Protein AF-0000000070241751 (afdb_homodimer)

Structure (mmCIF, N/CA/C/O backbone):
data_AF-0000000070241751-model_v1
#
loop_
_entity.id
_entity.type
_entity.pdbx_description
1 polymer 'GNAT family acetyltransferase'
#
loop_
_atom_site.group_PDB
_atom_site.id
_atom_site.type_symbol
_atom_site.label_atom_id
_atom_site.label_alt_id
_atom_site.label_comp_id
_atom_site.label_asym_id
_atom_site.label_entity_id
_atom_site.label_seq_id
_atom_site.pdbx_PDB_ins_code
_atom_site.Cartn_x
_atom_site.Cartn_y
_atom_site.Cartn_z
_atom_site.occupancy
_atom_site.B_iso_or_equiv
_atom_site.auth_seq_id
_atom_site.auth_comp_id
_atom_site.auth_asym_id
_atom_site.auth_atom_id
_atom_site.pdbx_PDB_model_num
ATOM 1 N N . MET A 1 1 ? -11.453 -12.516 -20.172 1 60.41 1 MET A N 1
ATOM 2 C CA . MET A 1 1 ? -10.531 -13.648 -20.234 1 60.41 1 MET A CA 1
ATOM 3 C C . MET A 1 1 ? -11.031 -14.797 -19.359 1 60.41 1 MET A C 1
ATOM 5 O O . MET A 1 1 ? -11.586 -14.57 -18.281 1 60.41 1 MET A O 1
ATOM 9 N N . SER A 1 2 ? -11.039 -15.992 -19.922 1 73.25 2 SER A N 1
ATOM 10 C CA . SER A 1 2 ? -11.719 -17.078 -19.234 1 73.25 2 SER A CA 1
ATOM 11 C C . SER A 1 2 ? -10.922 -17.547 -18.016 1 73.25 2 SER A C 1
ATOM 13 O O . SER A 1 2 ? -9.688 -17.484 -18.016 1 73.25 2 SER A O 1
ATOM 15 N N . GLY A 1 3 ? -11.367 -17.484 -16.766 1 85.19 3 GLY A N 1
ATOM 16 C CA . GLY A 1 3 ? -10.789 -18 -15.531 1 85.19 3 GLY A CA 1
ATOM 17 C C . GLY A 1 3 ? -10.531 -19.484 -15.57 1 85.19 3 GLY A C 1
ATOM 18 O O . GLY A 1 3 ? -10.023 -20.062 -14.602 1 85.19 3 GLY A O 1
ATOM 19 N N . GLU A 1 4 ? -10.719 -20.125 -16.766 1 88.75 4 GLU A N 1
ATOM 20 C CA . GLU A 1 4 ? -10.492 -21.562 -16.875 1 88.75 4 GLU A CA 1
ATOM 21 C C . GLU A 1 4 ? -9.039 -21.875 -17.234 1 88.75 4 GLU A C 1
ATOM 23 O O . GLU A 1 4 ? -8.484 -21.266 -18.156 1 88.75 4 GLU A O 1
ATOM 28 N N . PRO A 1 5 ? -8.477 -22.766 -16.578 1 90.81 5 PRO A N 1
ATOM 29 C CA . PRO A 1 5 ? -7.098 -23.125 -16.906 1 90.81 5 PRO A CA 1
ATOM 30 C C . PRO A 1 5 ? -6.996 -23.953 -18.188 1 90.81 5 PRO A C 1
ATOM 32 O O . PRO A 1 5 ? -7.984 -24.547 -18.609 1 90.81 5 PRO A O 1
ATOM 35 N N . PRO A 1 6 ? -5.758 -23.938 -18.812 1 91.94 6 PRO A N 1
ATOM 36 C CA . PRO A 1 6 ? -5.566 -24.891 -19.922 1 91.94 6 PRO A CA 1
ATOM 37 C C . PRO A 1 6 ? -5.828 -26.328 -19.5 1 91.94 6 PRO A C 1
ATOM 39 O O . PRO A 1 6 ? -5.754 -26.656 -18.312 1 91.94 6 PRO A O 1
ATOM 42 N N . VAL A 1 7 ? -6.082 -27.156 -20.469 1 88.62 7 VAL A N 1
ATOM 43 C CA . VAL A 1 7 ? -6.566 -28.5 -20.234 1 88.62 7 VAL A CA 1
ATOM 44 C C . VAL A 1 7 ? -5.512 -29.312 -19.484 1 88.62 7 VAL A C 1
ATOM 46 O O . VAL A 1 7 ? -5.844 -30.156 -18.641 1 88.62 7 VAL A O 1
ATOM 49 N N . ASP A 1 8 ? -4.309 -29.031 -19.609 1 96.38 8 ASP A N 1
ATOM 50 C CA . ASP A 1 8 ? -3.252 -29.859 -19.031 1 96.38 8 ASP A CA 1
ATOM 51 C C . ASP A 1 8 ? -2.686 -29.203 -17.766 1 96.38 8 ASP A C 1
ATOM 53 O O . ASP A 1 8 ? -1.599 -29.562 -17.312 1 96.38 8 ASP A O 1
ATOM 57 N N . VAL A 1 9 ? -3.406 -28.281 -17.172 1 97.75 9 VAL A N 1
ATOM 58 C CA . VAL A 1 9 ? -2.969 -27.578 -15.969 1 97.75 9 VAL A CA 1
ATOM 59 C C . VAL A 1 9 ? -4.047 -27.672 -14.898 1 97.75 9 VAL A C 1
ATOM 61 O O . VAL A 1 9 ? -5.223 -27.422 -15.164 1 97.75 9 VAL A O 1
ATOM 64 N N . ASP A 1 10 ? -3.643 -28.062 -13.672 1 97.81 10 ASP A N 1
ATOM 65 C CA . ASP A 1 10 ? -4.543 -28.141 -12.523 1 97.81 10 ASP A CA 1
ATOM 66 C C . ASP A 1 10 ? -4.258 -27 -11.539 1 97.81 10 ASP A C 1
ATOM 68 O O . ASP A 1 10 ? -3.105 -26.766 -11.172 1 97.81 10 ASP A O 1
ATOM 72 N N . ILE A 1 11 ? -5.309 -26.312 -11.125 1 98.56 11 ILE A N 1
ATOM 73 C CA . ILE A 1 11 ? -5.211 -25.359 -10.023 1 98.56 11 ILE A CA 1
ATOM 74 C C . ILE A 1 11 ? -5.633 -26.047 -8.719 1 98.56 11 ILE A C 1
ATOM 76 O O . ILE A 1 11 ? -6.762 -26.531 -8.602 1 98.56 11 ILE A O 1
ATOM 80 N N . GLU A 1 12 ? -4.793 -26.078 -7.785 1 98.31 12 GLU A N 1
ATOM 81 C CA . GLU A 1 12 ? -5.078 -26.797 -6.551 1 98.31 12 GLU A CA 1
ATOM 82 C C . GLU A 1 12 ? -4.402 -26.141 -5.352 1 98.31 12 GLU A C 1
ATOM 84 O O . GLU A 1 12 ? -3.484 -25.328 -5.52 1 98.31 12 GLU A O 1
ATOM 89 N N . PRO A 1 13 ? -4.832 -26.453 -4.113 1 98.62 13 PRO A N 1
ATOM 90 C CA . PRO A 1 13 ? -4.152 -25.922 -2.936 1 98.62 13 PRO A CA 1
ATOM 91 C C . PRO A 1 13 ? -2.688 -26.344 -2.854 1 98.62 13 PRO A C 1
ATOM 93 O O . PRO A 1 13 ? -2.35 -27.484 -3.186 1 98.62 13 PRO A O 1
ATOM 96 N N . ALA A 1 14 ? -1.865 -25.391 -2.516 1 98.5 14 ALA A N 1
ATOM 97 C CA . ALA A 1 14 ? -0.468 -25.734 -2.262 1 98.5 14 ALA A CA 1
ATOM 98 C C . ALA A 1 14 ? -0.332 -26.594 -1.01 1 98.5 14 ALA A C 1
ATOM 100 O O . ALA A 1 14 ? -1.119 -26.469 -0.069 1 98.5 14 ALA A O 1
ATOM 101 N N . ASP A 1 15 ? 0.601 -27.453 -0.963 1 96.69 15 ASP A N 1
ATOM 102 C CA . ASP A 1 15 ? 0.936 -28.188 0.261 1 96.69 15 ASP A CA 1
ATOM 103 C C . ASP A 1 15 ? 2.361 -27.859 0.712 1 96.69 15 ASP A C 1
ATOM 105 O O . ASP A 1 15 ? 3.072 -27.109 0.053 1 96.69 15 ASP A O 1
ATOM 109 N N . ALA A 1 16 ? 2.727 -28.391 1.892 1 96.56 16 ALA A N 1
ATOM 110 C CA . ALA A 1 16 ? 4.008 -28.062 2.51 1 96.56 16 ALA A CA 1
ATOM 111 C C . ALA A 1 16 ? 5.172 -28.438 1.595 1 96.56 16 ALA A C 1
ATOM 113 O O . ALA A 1 16 ? 6.203 -27.766 1.584 1 96.56 16 ALA A O 1
ATOM 114 N N . ASP A 1 17 ? 5 -29.438 0.828 1 97 17 ASP A N 1
ATOM 115 C CA . ASP A 1 17 ? 6.062 -29.922 -0.053 1 97 17 ASP A CA 1
ATOM 116 C C . ASP A 1 17 ? 6.305 -28.938 -1.2 1 97 17 ASP A C 1
ATOM 118 O O . ASP A 1 17 ? 7.344 -29 -1.859 1 97 17 ASP A O 1
ATOM 122 N N . ASP A 1 18 ? 5.395 -28.062 -1.469 1 98.06 18 ASP A N 1
ATOM 123 C CA . ASP A 1 18 ? 5.5 -27.109 -2.559 1 98.06 18 ASP A CA 1
ATOM 124 C C . ASP A 1 18 ? 6.285 -25.859 -2.125 1 98.06 18 ASP A C 1
ATOM 126 O O . ASP A 1 18 ? 6.699 -25.062 -2.961 1 98.06 18 ASP A O 1
ATOM 130 N N . ALA A 1 19 ? 6.508 -25.703 -0.812 1 98.19 19 ALA A N 1
ATOM 131 C CA . ALA A 1 19 ? 6.992 -24.453 -0.25 1 98.19 19 ALA A CA 1
ATOM 132 C C . ALA A 1 19 ? 8.352 -24.078 -0.83 1 98.19 19 ALA A C 1
ATOM 134 O O . ALA A 1 19 ? 8.617 -22.906 -1.12 1 98.19 19 ALA A O 1
ATOM 135 N N . ASP A 1 20 ? 9.164 -25.047 -1.005 1 98.12 20 ASP A N 1
ATOM 136 C CA . ASP A 1 20 ? 10.5 -24.781 -1.526 1 98.12 20 ASP A CA 1
ATOM 137 C C . ASP A 1 20 ? 10.43 -24.234 -2.953 1 98.12 20 ASP A C 1
ATOM 139 O O . ASP A 1 20 ? 11.039 -23.203 -3.264 1 98.12 20 ASP A O 1
ATOM 143 N N . ARG A 1 21 ? 9.719 -24.906 -3.771 1 98.31 21 ARG A N 1
ATOM 144 C CA . ARG A 1 21 ? 9.57 -24.484 -5.164 1 98.31 21 ARG A CA 1
ATOM 145 C C . ARG A 1 21 ? 8.891 -23.125 -5.262 1 98.31 21 ARG A C 1
ATOM 147 O O . ARG A 1 21 ? 9.289 -22.297 -6.074 1 98.31 21 ARG A O 1
ATOM 154 N N . ILE A 1 22 ? 7.93 -22.844 -4.465 1 98.62 22 ILE A N 1
ATOM 155 C CA . ILE A 1 22 ? 7.223 -21.562 -4.473 1 98.62 22 ILE A CA 1
ATOM 156 C C . ILE A 1 22 ? 8.164 -20.453 -4.012 1 98.62 22 ILE A C 1
ATOM 158 O O . ILE A 1 22 ? 8.148 -19.344 -4.562 1 98.62 22 ILE A O 1
ATOM 162 N N . ALA A 1 23 ? 8.984 -20.75 -2.998 1 98.69 23 ALA A N 1
ATOM 163 C CA . ALA A 1 23 ? 9.969 -19.766 -2.549 1 98.69 23 ALA A CA 1
ATOM 164 C C . ALA A 1 23 ? 10.914 -19.391 -3.68 1 98.69 23 ALA A C 1
ATOM 166 O O . ALA A 1 23 ? 11.242 -18.203 -3.852 1 98.69 23 ALA A O 1
ATOM 167 N N . ASP A 1 24 ? 11.305 -20.391 -4.477 1 98.69 24 ASP A N 1
ATOM 168 C CA . ASP A 1 24 ? 12.148 -20.109 -5.633 1 98.69 24 ASP A CA 1
ATOM 169 C C . ASP A 1 24 ? 11.422 -19.234 -6.648 1 98.69 24 ASP A C 1
ATOM 171 O O . ASP A 1 24 ? 12.008 -18.312 -7.207 1 98.69 24 ASP A O 1
ATOM 175 N N . MET A 1 25 ? 10.203 -19.516 -6.902 1 98.75 25 MET A N 1
ATOM 176 C CA . MET A 1 25 ? 9.406 -18.734 -7.836 1 98.75 25 MET A CA 1
ATOM 177 C C . MET A 1 25 ? 9.195 -17.312 -7.312 1 98.75 25 MET A C 1
ATOM 179 O O . MET A 1 25 ? 9.141 -16.359 -8.094 1 98.75 25 MET A O 1
ATOM 183 N N . TRP A 1 26 ? 9.047 -17.219 -5.988 1 98.69 26 TRP A N 1
ATOM 184 C CA . TRP A 1 26 ? 8.953 -15.891 -5.398 1 98.69 26 TRP A CA 1
ATOM 185 C C . TRP A 1 26 ? 10.227 -15.094 -5.637 1 98.69 26 TRP A C 1
ATOM 187 O O . TRP A 1 26 ? 10.18 -13.898 -5.938 1 98.69 26 TRP A O 1
ATOM 197 N N . VAL A 1 27 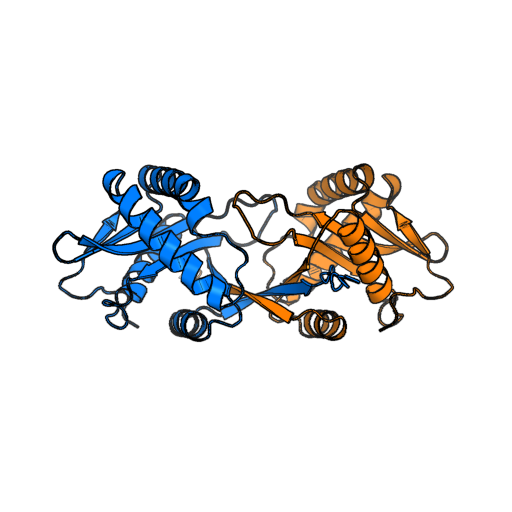? 11.359 -15.711 -5.473 1 98.69 27 VAL A N 1
ATOM 198 C CA . VAL A 1 27 ? 12.633 -15.047 -5.727 1 98.69 27 VAL A CA 1
ATOM 199 C C . VAL A 1 27 ? 12.664 -14.531 -7.164 1 98.69 27 VAL A C 1
ATOM 201 O O . VAL A 1 27 ? 13.078 -13.391 -7.414 1 98.69 27 VAL A O 1
ATOM 204 N N . ASP A 1 28 ? 12.211 -15.359 -8.117 1 98.56 28 ASP A N 1
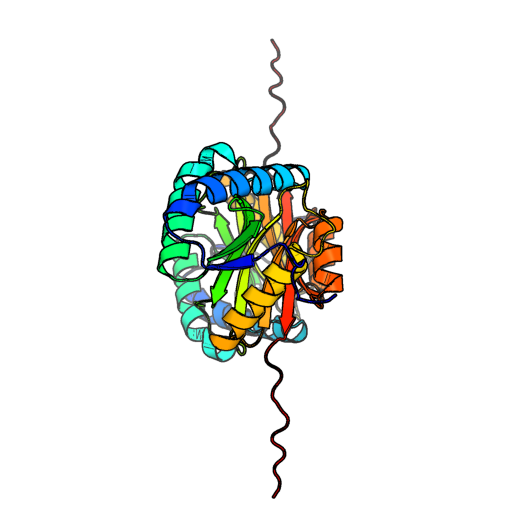ATOM 205 C CA . ASP A 1 28 ? 12.125 -14.938 -9.508 1 98.56 28 ASP A CA 1
ATOM 206 C C . ASP A 1 28 ? 11.18 -13.75 -9.672 1 98.56 28 ASP A C 1
ATOM 208 O O . ASP A 1 28 ? 11.492 -12.789 -10.375 1 98.56 28 ASP A O 1
ATOM 212 N N . LEU A 1 29 ? 10.055 -13.82 -9.031 1 98.38 29 LEU A N 1
ATOM 213 C CA . LEU A 1 29 ? 9.062 -12.742 -9.055 1 98.38 29 LEU A CA 1
ATOM 214 C C . LEU A 1 29 ? 9.664 -11.438 -8.539 1 98.38 29 LEU A C 1
ATOM 216 O O . LEU A 1 29 ? 9.555 -10.398 -9.188 1 98.38 29 LEU A O 1
ATOM 220 N N . ALA A 1 30 ? 10.281 -11.5 -7.363 1 98.31 30 ALA A N 1
ATOM 221 C CA . ALA A 1 30 ? 10.883 -10.336 -6.734 1 98.31 30 ALA A CA 1
ATOM 222 C C . ALA A 1 30 ? 12.023 -9.781 -7.586 1 98.31 30 ALA A C 1
ATOM 224 O O . ALA A 1 30 ? 12.227 -8.57 -7.66 1 98.31 30 ALA A O 1
ATOM 225 N N . THR A 1 31 ? 12.758 -10.672 -8.195 1 98.12 31 THR A N 1
ATOM 226 C CA . THR A 1 31 ? 13.836 -10.266 -9.086 1 98.12 31 THR A CA 1
ATOM 227 C C . THR A 1 31 ? 13.281 -9.477 -10.273 1 98.12 31 THR A C 1
ATOM 229 O O . THR A 1 31 ? 13.812 -8.422 -10.625 1 98.12 31 THR A O 1
ATOM 232 N N . ASP A 1 32 ? 12.242 -9.992 -10.852 1 96.94 32 ASP A N 1
ATOM 233 C CA . ASP A 1 32 ? 11.586 -9.281 -11.945 1 96.94 32 ASP A CA 1
ATOM 234 C C . ASP A 1 32 ? 11.117 -7.898 -11.492 1 96.94 32 ASP A C 1
ATOM 236 O O . ASP A 1 32 ? 11.234 -6.926 -12.234 1 96.94 32 ASP A O 1
ATOM 240 N N . GLN A 1 33 ? 10.602 -7.797 -10.297 1 97.75 33 GLN A N 1
ATOM 241 C CA . GLN A 1 33 ? 10.07 -6.543 -9.773 1 97.75 33 GLN A CA 1
ATOM 242 C C . GLN A 1 33 ? 11.18 -5.523 -9.547 1 97.75 33 GLN A C 1
ATOM 244 O O . GLN A 1 33 ? 10.945 -4.316 -9.617 1 97.75 33 GLN A O 1
ATOM 249 N N . ARG A 1 34 ? 12.391 -5.949 -9.258 1 97.5 34 ARG A N 1
ATOM 250 C CA . ARG A 1 34 ? 13.531 -5.043 -9.102 1 97.5 34 ARG A CA 1
ATOM 251 C C . ARG A 1 34 ? 13.789 -4.27 -10.391 1 97.5 34 ARG A C 1
ATOM 253 O O . ARG A 1 34 ? 14.219 -3.113 -10.352 1 97.5 34 ARG A O 1
ATOM 260 N N . ARG A 1 35 ? 13.5 -4.969 -11.484 1 96.19 35 ARG A N 1
ATOM 261 C CA . ARG A 1 35 ? 13.656 -4.301 -12.773 1 96.19 35 ARG A CA 1
ATOM 262 C C . ARG A 1 35 ? 12.68 -3.137 -12.906 1 96.19 35 ARG A C 1
ATOM 264 O O . ARG A 1 35 ? 12.875 -2.254 -13.742 1 96.19 35 ARG A O 1
ATOM 271 N N . HIS A 1 36 ? 11.719 -3.178 -12.109 1 97.19 36 HIS A N 1
ATOM 272 C CA . HIS A 1 36 ? 10.703 -2.137 -12.148 1 97.19 36 HIS A CA 1
ATOM 273 C C . HIS A 1 36 ? 10.781 -1.243 -10.914 1 97.19 36 HIS A C 1
ATOM 275 O O . HIS A 1 36 ? 9.836 -0.508 -10.609 1 97.19 36 HIS A O 1
ATOM 281 N N . GLY A 1 37 ? 11.859 -1.365 -10.094 1 96.56 37 GLY A N 1
ATOM 282 C CA . GLY A 1 37 ? 12.102 -0.376 -9.055 1 96.56 37 GLY A CA 1
ATOM 283 C C . GLY A 1 37 ? 11.875 -0.912 -7.652 1 96.56 37 GLY A C 1
ATOM 284 O O . GLY A 1 37 ? 11.961 -0.165 -6.676 1 96.56 37 GLY A O 1
ATOM 285 N N . SER A 1 38 ? 11.5 -2.201 -7.516 1 97.69 38 SER A N 1
ATOM 286 C CA . SER A 1 38 ? 11.359 -2.771 -6.18 1 97.69 38 SER A CA 1
ATOM 287 C C . SER A 1 38 ? 12.672 -2.707 -5.406 1 97.69 38 SER A C 1
ATOM 289 O O . SER A 1 38 ? 13.742 -2.91 -5.98 1 97.69 38 SER A O 1
ATOM 291 N N . HIS A 1 39 ? 12.516 -2.535 -4.062 1 97.25 39 HIS A N 1
ATOM 292 C CA . HIS A 1 39 ? 13.703 -2.445 -3.219 1 97.25 39 HIS A CA 1
ATOM 293 C C . HIS A 1 39 ? 13.992 -3.779 -2.539 1 97.25 39 HIS A C 1
ATOM 295 O O . HIS A 1 39 ? 14.992 -3.914 -1.833 1 97.25 39 HIS A O 1
ATOM 301 N N . LEU A 1 40 ? 13.148 -4.742 -2.721 1 97.31 40 LEU A N 1
ATOM 302 C CA . LEU A 1 40 ? 13.305 -6.031 -2.057 1 97.31 40 LEU A CA 1
ATOM 303 C C . LEU A 1 40 ? 14.578 -6.727 -2.521 1 97.31 40 LEU A C 1
ATOM 305 O O . LEU A 1 40 ? 14.906 -6.707 -3.711 1 97.31 40 LEU A O 1
ATOM 309 N N . ARG A 1 41 ? 15.258 -7.359 -1.562 1 97.88 41 ARG A N 1
ATOM 310 C CA . ARG A 1 41 ? 16.375 -8.242 -1.865 1 97.88 41 ARG A CA 1
ATOM 311 C C . ARG A 1 41 ? 15.922 -9.695 -1.97 1 97.88 41 ARG A C 1
ATOM 313 O O . ARG A 1 41 ? 15.812 -10.391 -0.957 1 97.88 41 ARG A O 1
ATOM 320 N N . PRO A 1 42 ? 15.773 -10.188 -3.207 1 98.31 42 PRO A N 1
ATOM 321 C CA . PRO A 1 42 ? 15.094 -11.469 -3.402 1 98.31 42 PRO A CA 1
ATOM 322 C C . PRO A 1 42 ? 15.797 -12.625 -2.695 1 98.31 42 PRO A C 1
ATOM 324 O O . PRO A 1 42 ? 15.188 -13.305 -1.867 1 98.31 42 PRO A O 1
ATOM 327 N N . GLU A 1 43 ? 17.094 -12.789 -2.924 1 98.38 43 GLU A N 1
ATOM 328 C CA . GLU A 1 43 ? 17.812 -13.945 -2.396 1 98.38 43 GLU A CA 1
ATOM 329 C C . GLU A 1 43 ? 17.906 -13.891 -0.875 1 98.38 43 GLU A C 1
ATOM 331 O O . GLU A 1 43 ? 17.766 -14.914 -0.204 1 98.38 43 GLU A O 1
ATOM 336 N N . GLU A 1 44 ? 18.078 -12.703 -0.338 1 98.44 44 GLU A N 1
ATOM 337 C CA . GLU A 1 44 ? 18.219 -12.539 1.105 1 98.44 44 GLU A CA 1
ATOM 338 C C . GLU A 1 44 ? 16.906 -12.844 1.829 1 98.44 44 GLU A C 1
ATOM 340 O O . GLU A 1 44 ? 16.906 -13.164 3.02 1 98.44 44 GLU A O 1
ATOM 345 N N . ASN A 1 45 ? 15.828 -12.789 1.064 1 98.56 45 ASN A N 1
ATOM 346 C CA . ASN A 1 45 ? 14.531 -12.984 1.7 1 98.56 45 ASN A CA 1
ATOM 347 C C . ASN A 1 45 ? 14 -14.398 1.478 1 98.56 45 ASN A C 1
ATOM 349 O O . ASN A 1 45 ? 12.914 -14.734 1.943 1 98.56 45 ASN A O 1
ATOM 353 N N . ARG A 1 46 ? 14.68 -15.25 0.853 1 98.44 46 ARG A N 1
ATOM 354 C CA . ARG A 1 46 ? 14.18 -16.547 0.428 1 98.44 46 ARG A CA 1
ATOM 355 C C . ARG A 1 46 ? 13.734 -17.391 1.626 1 98.44 46 ARG A C 1
ATOM 357 O O . ARG A 1 46 ? 12.688 -18.031 1.582 1 98.44 46 ARG A O 1
ATOM 364 N N . SER A 1 47 ? 14.562 -17.453 2.662 1 98.12 47 SER A N 1
ATOM 365 C CA . SER A 1 47 ? 14.234 -18.281 3.818 1 98.12 47 SER A CA 1
ATOM 366 C C . SER A 1 47 ? 12.953 -17.812 4.496 1 98.12 47 SER A C 1
ATOM 368 O O . SER A 1 47 ? 12.117 -18.625 4.898 1 98.12 47 SER A O 1
ATOM 370 N N . ARG A 1 48 ? 12.836 -16.531 4.648 1 97.69 48 ARG A N 1
ATOM 371 C CA . ARG A 1 48 ? 11.633 -15.969 5.242 1 97.69 48 ARG A CA 1
ATOM 372 C C . ARG A 1 48 ? 10.406 -16.266 4.391 1 97.69 48 ARG A C 1
ATOM 374 O O . ARG A 1 48 ? 9.328 -16.562 4.918 1 97.69 48 ARG A O 1
ATOM 381 N N . ILE A 1 49 ? 10.578 -16.188 3.143 1 98.06 49 ILE A N 1
ATOM 382 C CA . ILE A 1 49 ? 9.484 -16.453 2.223 1 98.06 49 ILE A CA 1
ATOM 383 C C . ILE A 1 49 ? 9.102 -17.922 2.299 1 98.06 49 ILE A C 1
ATOM 385 O O . ILE A 1 49 ? 7.914 -18.266 2.275 1 98.06 49 ILE A O 1
ATOM 389 N N . HIS A 1 50 ? 10.086 -18.781 2.359 1 98.56 50 HIS A N 1
ATOM 390 C CA . HIS A 1 50 ? 9.812 -20.203 2.527 1 98.56 50 HIS A CA 1
ATOM 391 C C . HIS A 1 50 ? 8.906 -20.438 3.73 1 98.56 50 HIS A C 1
ATOM 393 O O . HIS A 1 50 ? 7.922 -21.188 3.633 1 98.56 50 HIS A O 1
ATOM 399 N N . GLU A 1 51 ? 9.234 -19.828 4.809 1 98.19 51 GLU A N 1
ATOM 400 C CA . GLU A 1 51 ? 8.422 -19.953 6.012 1 98.19 51 GLU A CA 1
ATOM 401 C C . GLU A 1 51 ? 7.027 -19.375 5.801 1 98.19 51 GLU A C 1
ATOM 403 O O . GLU A 1 51 ? 6.035 -19.969 6.238 1 98.19 51 GLU A O 1
ATOM 408 N N . SER A 1 52 ? 6.961 -18.25 5.168 1 97.75 52 SER A N 1
ATOM 409 C CA . SER A 1 52 ? 5.672 -17.641 4.859 1 97.75 52 SER A CA 1
ATOM 410 C C . SER A 1 52 ? 4.816 -18.547 3.992 1 97.75 52 SER A C 1
ATOM 412 O O . SER A 1 52 ? 3.605 -18.656 4.195 1 97.75 52 SER A O 1
ATOM 414 N N . MET A 1 53 ? 5.469 -19.219 3.02 1 97.94 53 MET A N 1
ATOM 415 C CA . MET A 1 53 ? 4.734 -20.094 2.115 1 97.94 53 MET A CA 1
ATOM 416 C C . MET A 1 53 ? 4.211 -21.312 2.857 1 97.94 53 MET A C 1
ATOM 418 O O . MET A 1 53 ? 3.113 -21.797 2.576 1 97.94 53 MET A O 1
ATOM 422 N N . LEU A 1 54 ? 4.949 -21.828 3.812 1 98.25 54 LEU A N 1
ATOM 423 C CA . LEU A 1 54 ? 4.469 -22.906 4.672 1 98.25 54 LEU A CA 1
ATOM 424 C C . LEU A 1 54 ? 3.217 -22.484 5.43 1 98.25 54 LEU A C 1
ATOM 426 O O . LEU A 1 54 ? 2.248 -23.25 5.512 1 98.25 54 LEU A O 1
ATOM 430 N N . GLN A 1 55 ? 3.25 -21.312 5.91 1 97.88 55 GLN A N 1
ATOM 431 C CA . GLN A 1 55 ? 2.1 -20.781 6.641 1 97.88 55 GLN A CA 1
ATOM 432 C C . GLN A 1 55 ? 0.882 -20.656 5.727 1 97.88 55 GLN A C 1
ATOM 434 O O . GLN A 1 55 ? -0.233 -21.016 6.117 1 97.88 55 GLN A O 1
ATOM 439 N N . HIS A 1 56 ? 1.109 -20.172 4.547 1 97.94 56 HIS A N 1
ATOM 440 C CA . HIS A 1 56 ? 0.026 -20.047 3.578 1 97.94 56 HIS A CA 1
ATOM 441 C C . HIS A 1 56 ? -0.555 -21.422 3.236 1 97.94 56 HIS A C 1
ATOM 443 O O . HIS A 1 56 ? -1.769 -21.562 3.072 1 97.94 56 HIS A O 1
ATOM 449 N N . ALA A 1 57 ? 0.329 -22.375 3.01 1 97.31 57 ALA A N 1
ATOM 450 C CA . ALA A 1 57 ? -0.116 -23.734 2.688 1 97.31 57 ALA A CA 1
ATOM 451 C C . ALA A 1 57 ? -0.993 -24.297 3.799 1 97.31 57 ALA A C 1
ATOM 453 O O . ALA A 1 57 ? -2.059 -24.859 3.531 1 97.31 57 ALA A O 1
ATOM 454 N N . VAL A 1 58 ? -0.606 -24.094 5.02 1 96.25 58 VAL A N 1
ATOM 455 C CA . VAL A 1 58 ? -1.321 -24.609 6.184 1 96.25 58 VAL A CA 1
ATOM 456 C C . VAL A 1 58 ? -2.664 -23.891 6.32 1 96.25 58 VAL A C 1
ATOM 458 O O . VAL A 1 58 ? -3.668 -24.5 6.684 1 96.25 58 VAL A O 1
ATOM 461 N N . ALA A 1 59 ? -2.691 -22.656 5.992 1 97.06 59 ALA A N 1
ATOM 462 C CA . ALA A 1 59 ? -3.885 -21.844 6.16 1 97.06 59 ALA A CA 1
ATOM 463 C C . ALA A 1 59 ? -4.805 -21.953 4.949 1 97.06 59 ALA A C 1
ATOM 465 O O . ALA A 1 59 ? -5.863 -21.312 4.902 1 97.06 59 ALA A O 1
ATOM 466 N N . ASP A 1 60 ? -4.391 -22.672 3.904 1 97.44 60 ASP A N 1
ATOM 467 C CA . ASP A 1 60 ? -5.148 -22.844 2.67 1 97.44 60 ASP A CA 1
ATOM 468 C C . ASP A 1 60 ? -5.367 -21.5 1.968 1 97.44 60 ASP A C 1
ATOM 470 O O . ASP A 1 60 ? -6.477 -21.203 1.519 1 97.44 60 ASP A O 1
ATOM 474 N N . THR A 1 61 ? -4.32 -20.703 1.935 1 98.56 61 THR A N 1
ATOM 475 C CA . THR A 1 61 ? -4.383 -19.391 1.295 1 98.56 61 THR A CA 1
ATOM 476 C C . THR A 1 61 ? -3.367 -19.297 0.16 1 98.56 61 THR A C 1
ATOM 478 O O . THR A 1 61 ? -2.945 -18.203 -0.21 1 98.56 61 THR A O 1
ATOM 481 N N . ALA A 1 62 ? -2.898 -20.406 -0.297 1 98.88 62 ALA A N 1
ATOM 482 C CA . ALA A 1 62 ? -2.027 -20.516 -1.464 1 98.88 62 ALA A CA 1
ATOM 483 C C . ALA A 1 62 ? -2.537 -21.578 -2.436 1 98.88 62 ALA A C 1
ATOM 485 O O . ALA A 1 62 ? -2.891 -22.688 -2.023 1 98.88 62 ALA A O 1
ATOM 486 N N . LEU A 1 63 ? -2.578 -21.188 -3.691 1 98.81 63 LEU A N 1
ATOM 487 C CA . LEU A 1 63 ? -2.861 -22.125 -4.766 1 98.81 63 LEU A CA 1
ATOM 488 C C . LEU A 1 63 ? -1.666 -22.25 -5.707 1 98.81 63 LEU A C 1
ATOM 490 O O . LEU A 1 63 ? -0.89 -21.312 -5.859 1 98.81 63 LEU A O 1
ATOM 494 N N . VAL A 1 64 ? -1.587 -23.438 -6.32 1 98.81 64 VAL A N 1
ATOM 495 C CA . VAL A 1 64 ? -0.547 -23.656 -7.32 1 98.81 64 VAL A CA 1
ATOM 496 C C . VAL A 1 64 ? -1.176 -24.156 -8.625 1 98.81 64 VAL A C 1
ATOM 498 O O . VAL A 1 64 ? -2.256 -24.75 -8.609 1 98.81 64 VAL A O 1
ATOM 501 N N . ALA A 1 65 ? -0.573 -23.797 -9.711 1 98.81 65 ALA A N 1
ATOM 502 C CA . ALA A 1 65 ? -0.807 -24.406 -11.016 1 98.81 65 ALA A CA 1
ATOM 503 C C . ALA A 1 65 ? 0.194 -25.531 -11.281 1 98.81 65 ALA A C 1
ATOM 505 O O . ALA A 1 65 ? 1.407 -25.297 -11.258 1 98.81 65 ALA A O 1
ATOM 506 N N . ARG A 1 66 ? -0.327 -26.703 -11.508 1 98.5 66 ARG A N 1
ATOM 507 C CA . ARG A 1 66 ? 0.529 -27.859 -11.734 1 98.5 66 ARG A CA 1
ATOM 508 C C . ARG A 1 66 ? 0.349 -28.406 -13.148 1 98.5 66 ARG A C 1
ATOM 510 O O . ARG A 1 66 ? -0.779 -28.578 -13.617 1 98.5 66 ARG A O 1
ATOM 517 N N . ARG A 1 67 ? 1.404 -28.531 -13.859 1 97.69 67 ARG A N 1
ATOM 518 C CA . ARG A 1 67 ? 1.451 -29.188 -15.156 1 97.69 67 ARG A CA 1
ATOM 519 C C . ARG A 1 67 ? 2.406 -30.375 -15.141 1 97.69 67 ARG A C 1
ATOM 521 O O . ARG A 1 67 ? 3.59 -30.234 -14.836 1 97.69 67 ARG A O 1
ATOM 528 N N . ALA A 1 68 ? 1.876 -31.562 -15.516 1 95.75 68 ALA A N 1
ATOM 529 C CA . ALA A 1 68 ? 2.67 -32.781 -15.547 1 95.75 68 ALA A CA 1
ATOM 530 C C . ALA A 1 68 ? 3.43 -32.969 -14.234 1 95.75 68 ALA A C 1
ATOM 532 O O . ALA A 1 68 ? 4.633 -33.25 -14.242 1 95.75 68 ALA A O 1
ATOM 533 N N . GLY A 1 69 ? 2.795 -32.625 -13.086 1 94.5 69 GLY A N 1
ATOM 534 C CA . GLY A 1 69 ? 3.338 -32.875 -11.758 1 94.5 69 GLY A CA 1
ATOM 535 C C . GLY A 1 69 ? 4.215 -31.734 -11.25 1 94.5 69 GLY A C 1
ATOM 536 O O . GLY A 1 69 ? 4.559 -31.672 -10.07 1 94.5 69 GLY A O 1
ATOM 537 N N . ALA A 1 70 ? 4.516 -30.781 -12.133 1 96.94 70 ALA A N 1
ATOM 538 C CA . ALA A 1 70 ? 5.406 -29.688 -11.758 1 96.94 70 ALA A CA 1
ATOM 539 C C . ALA A 1 70 ? 4.621 -28.406 -11.492 1 96.94 70 ALA A C 1
ATOM 541 O O . ALA A 1 70 ? 3.672 -28.094 -12.211 1 96.94 70 ALA A O 1
ATOM 542 N N . VAL A 1 71 ? 5.055 -27.719 -10.406 1 98.56 71 VAL A N 1
ATOM 543 C CA . VAL A 1 71 ? 4.445 -26.422 -10.125 1 98.56 71 VAL A CA 1
ATOM 544 C C . VAL A 1 71 ? 4.98 -25.375 -11.102 1 98.56 71 VAL A C 1
ATOM 546 O O . VAL A 1 71 ? 6.188 -25.125 -11.148 1 98.56 71 VAL A O 1
ATOM 549 N N . VAL A 1 72 ? 4.082 -24.719 -11.891 1 98.62 72 VAL A N 1
ATOM 550 C CA . VAL A 1 72 ? 4.504 -23.766 -12.914 1 98.62 72 VAL A CA 1
ATOM 551 C C . VAL A 1 72 ? 3.979 -22.375 -12.586 1 98.62 72 VAL A C 1
ATOM 553 O O . VAL A 1 72 ? 4.234 -21.422 -13.32 1 98.62 72 VAL A O 1
ATOM 556 N N . GLY A 1 73 ? 3.256 -22.172 -11.516 1 98.81 73 GLY A N 1
ATOM 557 C CA . GLY A 1 73 ? 2.74 -20.906 -11.047 1 98.81 73 GLY A CA 1
ATOM 558 C C . GLY A 1 73 ? 2.104 -20.984 -9.672 1 98.81 73 GLY A C 1
ATOM 559 O O . GLY A 1 73 ? 1.848 -22.094 -9.164 1 98.81 73 GLY A O 1
ATOM 560 N N . PHE A 1 74 ? 1.934 -19.812 -9.055 1 98.94 74 PHE A N 1
ATOM 561 C CA . PHE A 1 74 ? 1.286 -19.797 -7.75 1 98.94 74 PHE A CA 1
ATOM 562 C C . PHE A 1 74 ? 0.599 -18.453 -7.496 1 98.94 74 PHE A C 1
ATOM 564 O O . PHE A 1 74 ? 0.849 -17.484 -8.203 1 98.94 74 PHE A O 1
ATOM 571 N N . VAL A 1 75 ? -0.284 -18.469 -6.547 1 98.94 75 VAL A N 1
ATOM 572 C CA . VAL A 1 75 ? -0.943 -17.266 -6.043 1 98.94 75 VAL A CA 1
ATOM 573 C C . VAL A 1 75 ? -1.143 -17.391 -4.531 1 98.94 75 VAL A C 1
ATOM 575 O O . VAL A 1 75 ? -1.461 -18.469 -4.023 1 98.94 75 VAL A O 1
ATOM 578 N N . THR A 1 76 ? -0.852 -16.391 -3.812 1 98.81 76 THR A N 1
ATOM 579 C CA . THR A 1 76 ? -1.181 -16.297 -2.393 1 98.81 76 THR A CA 1
ATOM 580 C C . THR A 1 76 ? -2.141 -15.141 -2.133 1 98.81 76 THR A C 1
ATOM 582 O O . THR A 1 76 ? -2.094 -14.117 -2.824 1 98.81 76 THR A O 1
ATOM 585 N N . TYR A 1 77 ? -2.961 -15.273 -1.201 1 98.75 77 TYR A N 1
ATOM 586 C CA . TYR A 1 77 ? -4.039 -14.328 -0.941 1 98.75 77 TYR A CA 1
ATOM 587 C C . TYR A 1 77 ? -4.539 -14.453 0.493 1 98.75 77 TYR A C 1
ATOM 589 O O . TYR A 1 77 ? -4.125 -15.359 1.226 1 98.75 77 TYR A O 1
ATOM 597 N N . GLY A 1 78 ? -5.34 -13.492 0.909 1 98.12 78 GLY A N 1
ATOM 598 C CA . GLY A 1 78 ? -5.992 -13.516 2.207 1 98.12 78 GLY A CA 1
ATOM 599 C C . GLY A 1 78 ? -6.957 -12.367 2.41 1 98.12 78 GLY A C 1
ATOM 600 O O . GLY A 1 78 ? -6.945 -11.398 1.646 1 98.12 78 GLY A O 1
ATOM 601 N N . VAL A 1 79 ? -7.801 -12.531 3.371 1 97.06 79 VAL A N 1
ATOM 602 C CA . VAL A 1 79 ? -8.703 -11.445 3.736 1 97.06 79 VAL A CA 1
ATOM 603 C C . VAL A 1 79 ? -7.98 -10.453 4.641 1 97.06 79 VAL A C 1
ATOM 605 O O . VAL A 1 79 ? -7.309 -10.852 5.594 1 97.06 79 VAL A O 1
ATOM 608 N N . GLU A 1 80 ? -8.109 -9.211 4.293 1 94.19 80 GLU A N 1
ATOM 609 C CA . GLU A 1 80 ? -7.438 -8.164 5.051 1 94.19 80 GLU A CA 1
ATOM 610 C C . GLU A 1 80 ? -8.008 -8.047 6.461 1 94.19 80 GLU A C 1
ATOM 612 O O . GLU A 1 80 ? -9.227 -8.031 6.645 1 94.19 80 GLU A O 1
ATOM 617 N N . THR A 1 81 ? -7.141 -8.133 7.418 1 86.94 81 THR A N 1
ATOM 618 C CA . THR A 1 81 ? -7.52 -7.848 8.797 1 86.94 81 THR A CA 1
ATOM 619 C C . THR A 1 81 ? -7.09 -6.438 9.195 1 86.94 81 THR A C 1
ATOM 621 O O . THR A 1 81 ? -5.895 -6.148 9.289 1 86.94 81 THR A O 1
ATOM 624 N N . ASP A 1 82 ? -8.031 -5.484 9.164 1 74.88 82 ASP A N 1
ATOM 625 C CA . ASP A 1 82 ? -7.66 -4.078 9.312 1 74.88 82 ASP A CA 1
ATOM 626 C C . ASP A 1 82 ? -7.754 -3.641 10.773 1 74.88 82 ASP A C 1
ATOM 628 O O . ASP A 1 82 ? -8.625 -4.102 11.508 1 74.88 82 ASP A O 1
ATOM 632 N N . ALA A 1 83 ? -6.77 -2.771 10.945 1 82.38 83 ALA A N 1
ATOM 633 C CA . ALA A 1 83 ? -6.77 -2.096 12.242 1 82.38 83 ALA A CA 1
ATOM 634 C C . ALA A 1 83 ? -7.863 -1.031 12.305 1 82.38 83 ALA A C 1
ATOM 636 O O . ALA A 1 83 ? -8.266 -0.607 13.391 1 82.38 83 ALA A O 1
ATOM 637 N N . TYR A 1 84 ? -8.336 -0.646 11.172 1 94.12 84 TYR A N 1
ATOM 638 C CA . TYR A 1 84 ? -9.312 0.437 11.109 1 94.12 84 TYR A CA 1
ATOM 639 C C . TYR A 1 84 ? -10.641 -0.06 10.555 1 94.12 84 TYR A C 1
ATOM 641 O O . TYR A 1 84 ? -10.688 -1.041 9.812 1 94.12 84 TYR A O 1
ATOM 649 N N . GLU A 1 85 ? -11.664 0.593 10.953 1 96 85 GLU A N 1
ATOM 650 C CA . GLU A 1 85 ? -13 0.287 10.445 1 96 85 GLU A CA 1
ATOM 651 C C . GLU A 1 85 ? -13.148 0.718 8.992 1 96 85 GLU A C 1
ATOM 653 O O . GLU A 1 85 ? -12.773 1.834 8.625 1 96 85 GLU A O 1
ATOM 658 N N . GLN A 1 86 ? -13.688 -0.211 8.156 1 96.38 86 GLN A N 1
ATOM 659 C CA . GLN A 1 86 ? -13.93 0.005 6.734 1 96.38 86 GLN A CA 1
ATOM 660 C C . GLN A 1 86 ? -15.359 -0.365 6.352 1 96.38 86 GLN A C 1
ATOM 662 O O . GLN A 1 86 ? -16.047 -1.06 7.102 1 96.38 86 GLN A O 1
ATOM 667 N N . ASP A 1 87 ? -15.758 0.09 5.172 1 95.94 87 ASP A N 1
ATOM 668 C CA . ASP A 1 87 ? -17.125 -0.195 4.75 1 95.94 87 ASP A CA 1
ATOM 669 C C . ASP A 1 87 ? -17.172 -1.402 3.814 1 95.94 87 ASP A C 1
ATOM 671 O O . ASP A 1 87 ? -18.25 -1.829 3.396 1 95.94 87 ASP A O 1
ATOM 675 N N . VAL A 1 88 ? -16.031 -1.969 3.516 1 95.5 88 VAL A N 1
ATOM 676 C CA . VAL A 1 88 ? -15.906 -3.156 2.674 1 95.5 88 VAL A CA 1
ATOM 677 C C . VAL A 1 88 ? -14.922 -4.137 3.299 1 95.5 88 VAL A C 1
ATOM 679 O O . VAL A 1 88 ? -13.945 -3.727 3.938 1 95.5 88 VAL A O 1
ATOM 682 N N . THR A 1 89 ? -15.203 -5.422 3.16 1 96.31 89 THR A N 1
ATOM 683 C CA . THR A 1 89 ? -14.203 -6.441 3.451 1 96.31 89 THR A CA 1
ATOM 684 C C . THR A 1 89 ? -13.32 -6.699 2.234 1 96.31 89 THR A C 1
ATOM 686 O O . THR A 1 89 ? -13.805 -7.156 1.196 1 96.31 89 THR A O 1
ATOM 689 N N . ARG A 1 90 ? -12.109 -6.457 2.41 1 96.62 90 ARG A N 1
ATOM 690 C CA . ARG A 1 90 ? -11.211 -6.598 1.267 1 96.62 90 ARG A CA 1
ATOM 691 C C . ARG A 1 90 ? -10.406 -7.891 1.36 1 96.62 90 ARG A C 1
ATOM 693 O O . ARG A 1 90 ? -9.906 -8.234 2.432 1 96.62 90 ARG A O 1
ATOM 700 N N . GLY A 1 91 ? -10.383 -8.617 0.271 1 98.06 91 GLY A N 1
ATOM 701 C CA . GLY A 1 91 ? -9.352 -9.609 0.04 1 98.06 91 GLY A CA 1
ATOM 702 C C . GLY A 1 91 ? -8.141 -9.055 -0.684 1 98.06 91 GLY A C 1
ATOM 703 O O . GLY A 1 91 ? -8.25 -8.094 -1.447 1 98.06 91 GLY A O 1
ATOM 704 N N . ILE A 1 92 ? -7.027 -9.68 -0.447 1 98.56 92 ILE A N 1
ATOM 705 C CA . ILE A 1 92 ? -5.797 -9.227 -1.085 1 98.56 92 ILE A CA 1
ATOM 706 C C . ILE A 1 92 ? -5.109 -10.406 -1.771 1 98.56 92 ILE A C 1
ATOM 708 O O . ILE A 1 92 ? -4.973 -11.477 -1.184 1 98.56 92 ILE A O 1
ATOM 712 N N . VAL A 1 93 ? -4.785 -10.203 -2.99 1 98.81 93 VAL A N 1
ATOM 713 C CA . VAL A 1 93 ? -3.816 -11.062 -3.66 1 98.81 93 VAL A CA 1
ATOM 714 C C . VAL A 1 93 ? -2.404 -10.539 -3.428 1 98.81 93 VAL A C 1
ATOM 716 O O . VAL A 1 93 ? -2.057 -9.453 -3.896 1 98.81 93 VAL A O 1
ATOM 719 N N . TYR A 1 94 ? -1.578 -11.312 -2.74 1 98.25 94 TYR A N 1
ATOM 720 C CA . TYR A 1 94 ? -0.244 -10.875 -2.344 1 98.25 94 TYR A CA 1
ATOM 721 C C . TYR A 1 94 ? 0.769 -11.148 -3.449 1 98.25 94 TYR A C 1
ATOM 723 O O . TYR A 1 94 ? 1.68 -10.344 -3.678 1 98.25 94 TYR A O 1
ATOM 731 N N . ASN A 1 95 ? 0.666 -12.227 -4.012 1 98.5 95 ASN A N 1
ATOM 732 C CA . ASN A 1 95 ? 1.57 -12.688 -5.059 1 98.5 95 ASN A CA 1
ATOM 733 C C . ASN A 1 95 ? 0.825 -13.461 -6.145 1 98.5 95 ASN A C 1
ATOM 735 O O . ASN A 1 95 ? -0.104 -14.219 -5.848 1 98.5 95 ASN A O 1
ATOM 739 N N . LEU A 1 96 ? 1.218 -13.281 -7.336 1 98.81 96 LEU A N 1
ATOM 740 C CA . LEU A 1 96 ? 0.821 -14.07 -8.5 1 98.81 96 LEU A CA 1
ATOM 741 C C . LEU A 1 96 ? 1.979 -14.211 -9.484 1 98.81 96 LEU A C 1
ATOM 743 O O . LEU A 1 96 ? 2.533 -13.203 -9.938 1 98.81 96 LEU A O 1
ATOM 747 N N . TYR A 1 97 ? 2.324 -15.43 -9.758 1 98.75 97 TYR A N 1
ATOM 748 C CA . TYR A 1 97 ? 3.484 -15.664 -10.609 1 98.75 97 TYR A CA 1
ATOM 749 C C . TYR A 1 97 ? 3.289 -16.906 -11.469 1 98.75 97 TYR A C 1
ATOM 751 O O . TYR A 1 97 ? 2.764 -17.922 -11 1 98.75 97 TYR A O 1
ATOM 759 N N . VAL A 1 98 ? 3.594 -16.812 -12.641 1 98.75 98 VAL A N 1
ATOM 760 C CA . VAL A 1 98 ? 3.688 -17.906 -13.594 1 98.75 98 VAL A CA 1
ATOM 761 C C . VAL A 1 98 ? 5.07 -17.922 -14.242 1 98.75 98 VAL A C 1
ATOM 763 O O . VAL A 1 98 ? 5.582 -16.859 -14.648 1 98.75 98 VAL A O 1
ATOM 766 N N . THR A 1 99 ? 5.703 -19.094 -14.32 1 98.5 99 THR A N 1
ATOM 767 C CA . THR A 1 99 ? 7.023 -19.172 -14.93 1 98.5 99 THR A CA 1
ATOM 768 C C . THR A 1 99 ? 6.988 -18.656 -16.359 1 98.5 99 THR A C 1
ATOM 770 O O . THR A 1 99 ? 6.004 -18.844 -17.078 1 98.5 99 THR A O 1
ATOM 773 N N . PRO A 1 100 ? 8.062 -18.031 -16.797 1 97.56 100 PRO A N 1
ATOM 774 C CA . PRO A 1 100 ? 8.078 -17.359 -18.094 1 97.56 100 PRO A CA 1
ATOM 775 C C . PRO A 1 100 ? 7.688 -18.281 -19.25 1 97.56 100 PRO A C 1
ATOM 777 O O . PRO A 1 100 ? 6.922 -17.891 -20.125 1 97.56 100 PRO A O 1
ATOM 780 N N . ASP A 1 101 ? 8.07 -19.484 -19.234 1 96.81 101 ASP A N 1
ATOM 781 C CA . ASP A 1 101 ? 7.852 -20.438 -20.312 1 96.81 101 ASP A CA 1
ATOM 782 C C . ASP A 1 101 ? 6.379 -20.828 -20.406 1 96.81 101 ASP A C 1
ATOM 784 O O . ASP A 1 101 ? 5.953 -21.422 -21.406 1 96.81 101 ASP A O 1
ATOM 788 N N . HIS A 1 102 ? 5.609 -20.484 -19.438 1 97.5 102 HIS A N 1
ATOM 789 C CA . HIS A 1 102 ? 4.219 -20.922 -19.406 1 97.5 102 HIS A CA 1
ATOM 790 C C . HIS A 1 102 ? 3.266 -19.734 -19.438 1 97.5 102 HIS A C 1
ATOM 792 O O . HIS A 1 102 ? 2.064 -19.891 -19.203 1 97.5 102 HIS A O 1
ATOM 798 N N . ARG A 1 103 ? 3.773 -18.562 -19.719 1 96.5 103 ARG A N 1
ATOM 799 C CA . ARG A 1 103 ? 2.947 -17.359 -19.781 1 96.5 103 ARG A CA 1
ATOM 800 C C . ARG A 1 103 ? 2.23 -17.266 -21.125 1 96.5 103 ARG A C 1
ATOM 802 O O . ARG A 1 103 ? 2.65 -17.875 -22.094 1 96.5 103 ARG A O 1
ATOM 809 N N . GLY A 1 104 ? 1.145 -16.531 -21.078 1 95.12 104 GLY A N 1
ATOM 810 C CA . GLY A 1 104 ? 0.37 -16.359 -22.297 1 95.12 104 GLY A CA 1
ATOM 811 C C . GLY A 1 104 ? -0.548 -17.531 -22.594 1 95.12 104 GLY A C 1
ATOM 812 O O . GLY A 1 104 ? -1.132 -17.609 -23.688 1 95.12 104 GLY A O 1
ATOM 813 N N . GLU A 1 105 ? -0.661 -18.422 -21.625 1 96.31 105 GLU A N 1
ATOM 814 C CA . GLU A 1 105 ? -1.453 -19.625 -21.828 1 96.31 105 GLU A CA 1
ATOM 815 C C . GLU A 1 105 ? -2.729 -19.594 -21 1 96.31 105 GLU A C 1
ATOM 817 O O . GLU A 1 105 ? -3.486 -20.578 -20.984 1 96.31 105 GLU A O 1
ATOM 822 N N . GLY A 1 106 ? -2.943 -18.578 -20.266 1 97.06 106 GLY A N 1
ATOM 823 C CA . GLY A 1 106 ? -4.152 -18.453 -19.469 1 97.06 106 GLY A CA 1
ATOM 824 C C . GLY A 1 106 ? -3.971 -18.922 -18.031 1 97.06 106 GLY A C 1
ATOM 825 O O . GLY A 1 106 ? -4.906 -18.859 -17.234 1 97.06 106 GLY A O 1
ATOM 826 N N . ILE A 1 107 ? -2.803 -19.344 -17.609 1 98.25 107 ILE A N 1
ATOM 827 C CA . ILE A 1 107 ? -2.549 -19.891 -16.281 1 98.25 107 ILE A CA 1
ATOM 828 C C . ILE A 1 107 ? -2.693 -18.797 -15.234 1 98.25 107 ILE A C 1
ATOM 830 O O . ILE A 1 107 ? -3.295 -19 -14.18 1 98.25 107 ILE A O 1
ATOM 834 N N . GLY A 1 108 ? -2.156 -17.625 -15.555 1 98.5 108 GLY A N 1
ATOM 835 C CA . GLY A 1 108 ? -2.309 -16.5 -14.641 1 98.5 108 GLY A CA 1
ATOM 836 C C . GLY A 1 108 ? -3.756 -16.125 -14.398 1 98.5 108 GLY A C 1
ATOM 837 O O . GLY A 1 108 ? -4.156 -15.875 -13.266 1 98.5 108 GLY A O 1
ATOM 838 N N . SER A 1 109 ? -4.512 -16.125 -15.469 1 98.44 109 SER A N 1
ATOM 839 C CA . SER A 1 109 ? -5.941 -15.828 -15.383 1 98.44 109 SER A CA 1
ATOM 840 C C . SER A 1 109 ? -6.664 -16.859 -14.516 1 98.44 109 SER A C 1
ATOM 842 O O . SER A 1 109 ? -7.523 -16.5 -13.703 1 98.44 109 SER A O 1
ATOM 844 N N . ALA A 1 110 ? -6.281 -18.078 -14.672 1 98.44 110 ALA A N 1
ATOM 845 C CA . ALA A 1 110 ? -6.914 -19.172 -13.922 1 98.44 110 ALA A CA 1
ATOM 846 C C . ALA A 1 110 ? -6.582 -19.062 -12.438 1 98.44 110 ALA A C 1
ATOM 848 O O . ALA A 1 110 ? -7.453 -19.25 -11.586 1 98.44 110 ALA A O 1
ATOM 849 N N . LEU A 1 111 ? -5.324 -18.797 -12.102 1 98.75 111 LEU A N 1
ATOM 850 C CA . LEU A 1 111 ? -4.898 -18.625 -10.711 1 98.75 111 LEU A CA 1
ATOM 851 C C . LEU A 1 111 ? -5.621 -17.453 -10.062 1 98.75 111 LEU A C 1
ATOM 853 O O . LEU A 1 111 ? -6.105 -17.562 -8.938 1 98.75 111 LEU A O 1
ATOM 857 N N . LEU A 1 112 ? -5.707 -16.344 -10.781 1 98.75 112 LEU A N 1
ATOM 858 C CA . LEU A 1 112 ? -6.379 -15.148 -10.281 1 98.75 112 LEU A CA 1
ATOM 859 C C . LEU A 1 112 ? -7.852 -15.422 -10.016 1 98.75 112 LEU A C 1
ATOM 861 O O . LEU A 1 112 ? -8.367 -15.086 -8.945 1 98.75 112 LEU A O 1
ATOM 865 N N . ALA A 1 113 ? -8.484 -16.047 -10.938 1 98.38 113 ALA A N 1
ATOM 866 C CA . ALA A 1 113 ? -9.898 -16.375 -10.797 1 98.38 113 ALA A CA 1
ATOM 867 C C . ALA A 1 113 ? -10.141 -17.281 -9.602 1 98.38 113 ALA A C 1
ATOM 869 O O . ALA A 1 113 ? -11.102 -17.109 -8.859 1 98.38 113 ALA A O 1
ATOM 870 N N . ALA A 1 114 ? -9.297 -18.234 -9.461 1 98.56 114 ALA A N 1
ATOM 871 C CA . ALA A 1 114 ? -9.43 -19.172 -8.336 1 98.56 114 ALA A CA 1
ATOM 872 C C . ALA A 1 114 ? -9.25 -18.438 -7.004 1 98.56 114 ALA A C 1
ATOM 874 O O . ALA A 1 114 ? -10 -18.688 -6.055 1 98.56 114 ALA A O 1
ATOM 875 N N . ALA A 1 115 ? -8.234 -17.578 -6.918 1 98.69 115 ALA A N 1
ATOM 876 C CA . ALA A 1 115 ? -8.023 -16.781 -5.711 1 98.69 115 ALA A CA 1
ATOM 877 C C . ALA A 1 115 ? -9.242 -15.914 -5.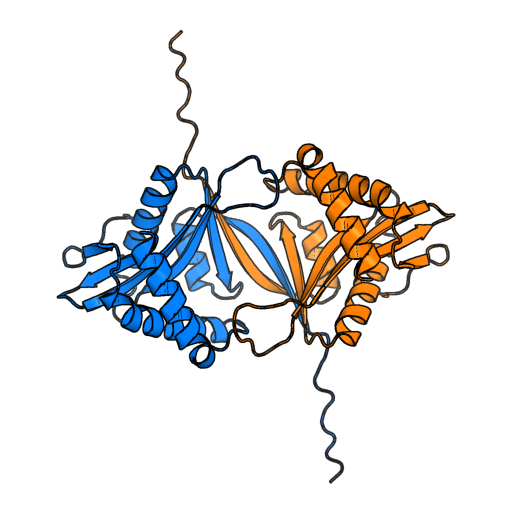41 1 98.69 115 ALA A C 1
ATOM 879 O O . ALA A 1 115 ? -9.672 -15.812 -4.258 1 98.69 115 ALA A O 1
ATOM 880 N N . GLU A 1 116 ? -9.797 -15.258 -6.441 1 98.38 116 GLU A N 1
ATOM 881 C CA . GLU A 1 116 ? -10.992 -14.438 -6.285 1 98.38 116 GLU A CA 1
ATOM 882 C C . GLU A 1 116 ? -12.164 -15.258 -5.742 1 98.38 116 GLU A C 1
ATOM 884 O O . GLU A 1 116 ? -12.906 -14.789 -4.879 1 98.38 116 GLU A O 1
ATOM 889 N N . ALA A 1 117 ? -12.312 -16.422 -6.273 1 97.75 117 ALA A N 1
ATOM 890 C CA . ALA A 1 117 ? -13.398 -17.297 -5.832 1 97.75 117 ALA A CA 1
ATOM 891 C C . ALA A 1 117 ? -13.25 -17.641 -4.352 1 97.75 117 ALA A C 1
ATOM 893 O O . ALA A 1 117 ? -14.227 -17.625 -3.604 1 97.75 117 ALA A O 1
ATOM 894 N N . GLU A 1 118 ? -12.047 -18 -3.973 1 98.12 118 GLU A N 1
ATOM 895 C CA . GLU A 1 118 ? -11.789 -18.312 -2.57 1 98.12 118 GLU A CA 1
ATOM 896 C C . GLU A 1 118 ? -12.062 -17.109 -1.678 1 98.12 118 GLU A C 1
ATOM 898 O O . GLU A 1 118 ? -12.664 -17.25 -0.609 1 98.12 118 GLU A O 1
ATOM 903 N N . LEU A 1 119 ? -11.602 -15.953 -2.078 1 98.25 119 LEU A N 1
ATOM 904 C CA . LEU A 1 119 ? -11.797 -14.727 -1.312 1 98.25 119 LEU A CA 1
ATOM 905 C C . LEU A 1 119 ? -13.281 -14.383 -1.206 1 98.25 119 LEU A C 1
ATOM 907 O O . LEU A 1 119 ? -13.742 -13.922 -0.158 1 98.25 119 LEU A O 1
ATOM 911 N N . ASP A 1 120 ? -14 -14.594 -2.287 1 97.56 120 ASP A N 1
ATOM 912 C CA . ASP A 1 120 ? -15.445 -14.406 -2.266 1 97.56 120 ASP A CA 1
ATOM 913 C C . ASP A 1 120 ? -16.109 -15.32 -1.232 1 97.56 120 ASP A C 1
ATOM 915 O O . ASP A 1 120 ? -16.922 -14.867 -0.424 1 97.56 120 ASP A O 1
ATOM 919 N N . ALA A 1 121 ? -15.688 -16.531 -1.287 1 97 121 ALA A N 1
ATOM 920 C CA . ALA A 1 121 ? -16.219 -17.516 -0.346 1 97 121 ALA A CA 1
ATOM 921 C C . ALA A 1 121 ? -15.898 -17.109 1.094 1 97 121 ALA A C 1
ATOM 923 O O . ALA A 1 121 ? -16.656 -17.422 2.01 1 97 121 ALA A O 1
ATOM 924 N N . ASP A 1 122 ? -14.82 -16.422 1.272 1 96.19 122 ASP A N 1
ATOM 925 C CA . ASP A 1 122 ? -14.391 -16 2.6 1 96.19 122 ASP A CA 1
ATOM 926 C C . ASP A 1 122 ? -15.031 -14.672 2.986 1 96.19 122 ASP A C 1
ATOM 928 O O . ASP A 1 122 ? -14.695 -14.086 4.02 1 96.19 122 ASP A O 1
ATOM 932 N N . GLY A 1 123 ? -15.844 -14.109 2.123 1 95.56 123 GLY A N 1
ATOM 933 C CA . GLY A 1 123 ? -16.672 -12.977 2.508 1 95.56 123 GLY A CA 1
ATOM 934 C C . GLY A 1 123 ? -16.125 -11.648 2.01 1 95.56 123 GLY A C 1
ATOM 935 O O . GLY A 1 123 ? -16.594 -10.586 2.422 1 95.56 123 GLY A O 1
ATOM 936 N N . ALA A 1 124 ? -15.148 -11.68 1.145 1 97.31 124 ALA A N 1
ATOM 937 C CA . ALA A 1 124 ? -14.617 -10.438 0.607 1 97.31 124 ALA A CA 1
ATOM 938 C C . ALA A 1 124 ? -15.625 -9.758 -0.321 1 97.31 124 ALA A C 1
ATOM 940 O O . ALA A 1 124 ? -16.297 -10.43 -1.104 1 97.31 124 ALA A O 1
ATOM 941 N N . ASP A 1 125 ? -15.672 -8.391 -0.205 1 97.25 125 ASP A N 1
ATOM 942 C CA . ASP A 1 125 ? -16.484 -7.582 -1.102 1 97.25 125 ASP A CA 1
ATOM 943 C C . ASP A 1 125 ? -15.695 -7.152 -2.334 1 97.25 125 ASP A C 1
ATOM 945 O O . ASP A 1 125 ? -16.281 -6.883 -3.389 1 97.25 125 ASP A O 1
ATOM 949 N N . ALA A 1 126 ? -14.469 -7.008 -2.145 1 98 126 ALA A N 1
ATOM 950 C CA . ALA A 1 126 ? -13.539 -6.57 -3.182 1 98 126 ALA A CA 1
ATOM 951 C C . ALA A 1 126 ? -12.18 -7.258 -3.029 1 98 126 ALA A C 1
ATOM 953 O O . ALA A 1 126 ? -11.859 -7.781 -1.96 1 98 126 ALA A O 1
ATOM 954 N N . VAL A 1 127 ? -11.477 -7.312 -4.113 1 98.69 127 VAL A N 1
ATOM 955 C CA . VAL A 1 127 ? -10.117 -7.852 -4.109 1 98.69 127 VAL A CA 1
ATOM 956 C C . VAL A 1 127 ? -9.133 -6.762 -4.531 1 98.69 127 VAL A C 1
ATOM 958 O O . VAL A 1 127 ? -9.352 -6.066 -5.523 1 98.69 127 VAL A O 1
ATOM 961 N N . GLY A 1 128 ? -8.141 -6.594 -3.701 1 98.44 128 GLY A N 1
ATOM 962 C CA . GLY A 1 128 ? -7.055 -5.68 -4.016 1 98.44 128 GLY A CA 1
ATOM 963 C C . GLY A 1 128 ? -5.738 -6.383 -4.277 1 98.44 128 GLY A C 1
ATOM 964 O O . GLY A 1 128 ? -5.566 -7.547 -3.902 1 98.44 128 GLY A O 1
ATOM 965 N N . LEU A 1 129 ? -4.867 -5.73 -4.871 1 98.69 129 LEU A N 1
ATOM 966 C CA . LEU A 1 129 ? -3.494 -6.164 -5.109 1 98.69 129 LEU A CA 1
ATOM 967 C C . LEU A 1 129 ? -2.6 -4.977 -5.457 1 98.69 129 LEU A C 1
ATOM 969 O O . LEU A 1 129 ? -3.086 -3.854 -5.609 1 98.69 129 LEU A O 1
ATOM 973 N N . GLN A 1 130 ? -1.312 -5.25 -5.527 1 98.44 130 GLN A N 1
ATOM 974 C CA . GLN A 1 130 ? -0.355 -4.199 -5.863 1 98.44 130 GLN A CA 1
ATOM 975 C C . GLN A 1 130 ? 0.538 -4.625 -7.027 1 98.44 130 GLN A C 1
ATOM 977 O O . GLN A 1 130 ? 0.93 -5.789 -7.121 1 98.44 130 GLN A O 1
ATOM 982 N N . ALA A 1 131 ? 0.895 -3.709 -7.852 1 98.56 131 ALA A N 1
ATOM 983 C CA . ALA A 1 131 ? 1.86 -3.867 -8.938 1 98.56 131 ALA A CA 1
ATOM 984 C C . ALA A 1 131 ? 2.85 -2.705 -8.969 1 98.56 131 ALA A C 1
ATOM 986 O O . ALA A 1 131 ? 2.521 -1.593 -8.547 1 98.56 131 ALA A O 1
ATOM 987 N N . MET A 1 132 ? 4.074 -3.014 -9.445 1 98.62 132 MET A N 1
ATOM 988 C CA . MET A 1 132 ? 4.996 -1.911 -9.703 1 98.62 132 MET A CA 1
ATOM 989 C C . MET A 1 132 ? 4.41 -0.941 -10.727 1 98.62 132 MET A C 1
ATOM 991 O O . MET A 1 132 ? 3.838 -1.364 -11.734 1 98.62 132 MET A O 1
ATOM 995 N N . ALA A 1 133 ? 4.559 0.325 -10.445 1 98.19 133 ALA A N 1
ATOM 996 C CA . ALA A 1 133 ? 3.926 1.346 -11.273 1 98.19 133 ALA A CA 1
ATOM 997 C C . ALA A 1 133 ? 4.43 1.276 -12.711 1 98.19 133 ALA A C 1
ATOM 999 O O . ALA A 1 133 ? 3.68 1.543 -13.656 1 98.19 133 ALA A O 1
ATOM 1000 N N . ASP A 1 134 ? 5.629 0.865 -12.922 1 97.5 134 ASP A N 1
ATOM 1001 C CA . ASP A 1 134 ? 6.238 0.879 -14.242 1 97.5 134 ASP A CA 1
ATOM 1002 C C . ASP A 1 134 ? 6.102 -0.48 -14.93 1 97.5 134 ASP A C 1
ATOM 1004 O O . ASP A 1 134 ? 6.617 -0.682 -16.031 1 97.5 134 ASP A O 1
ATOM 1008 N N . ASN A 1 135 ? 5.465 -1.377 -14.297 1 98 135 ASN A N 1
ATOM 1009 C CA . ASN A 1 135 ? 5.234 -2.691 -14.891 1 98 135 ASN A CA 1
ATOM 1010 C C . ASN A 1 135 ? 3.959 -2.717 -15.719 1 98 135 ASN A C 1
ATOM 1012 O O . ASN A 1 135 ? 2.936 -3.244 -15.281 1 98 135 ASN A O 1
ATOM 1016 N N . GLU A 1 136 ? 4.09 -2.275 -16.906 1 97.31 136 GLU A N 1
ATOM 1017 C CA . GLU A 1 136 ? 2.926 -2.123 -17.766 1 97.31 136 GLU A CA 1
ATOM 1018 C C . GLU A 1 136 ? 2.279 -3.473 -18.078 1 97.31 136 GLU A C 1
ATOM 1020 O O . GLU A 1 136 ? 1.057 -3.568 -18.188 1 97.31 136 GLU A O 1
ATOM 1025 N N . ALA A 1 137 ? 3.064 -4.465 -18.266 1 96.38 137 ALA A N 1
ATOM 1026 C CA . ALA A 1 137 ? 2.529 -5.789 -18.562 1 96.38 137 ALA A CA 1
ATOM 1027 C C . ALA A 1 137 ? 1.611 -6.281 -17.453 1 96.38 137 ALA A C 1
ATOM 1029 O O . ALA A 1 137 ? 0.5 -6.746 -17.703 1 96.38 137 ALA A O 1
ATOM 1030 N N . ALA A 1 138 ? 2.078 -6.188 -16.188 1 97.5 138 ALA A N 1
ATOM 1031 C CA . ALA A 1 138 ? 1.261 -6.594 -15.055 1 97.5 138 ALA A CA 1
ATOM 1032 C C . ALA A 1 138 ? 0.008 -5.73 -14.945 1 97.5 138 ALA A C 1
ATOM 1034 O O . ALA A 1 138 ? -1.097 -6.246 -14.758 1 97.5 138 ALA A O 1
ATOM 1035 N N . ARG A 1 139 ? 0.158 -4.422 -15.062 1 98.31 139 ARG A N 1
ATOM 1036 C CA . ARG A 1 139 ? -0.968 -3.502 -14.945 1 98.31 139 ARG A CA 1
ATOM 1037 C C . ARG A 1 139 ? -2.012 -3.773 -16.031 1 98.31 139 ARG A C 1
ATOM 1039 O O . ARG A 1 139 ? -3.213 -3.74 -15.758 1 98.31 139 ARG A O 1
ATOM 1046 N N . SER A 1 140 ? -1.58 -4.027 -17.25 1 97.88 140 SER A N 1
ATOM 1047 C CA . SER A 1 140 ? -2.49 -4.363 -18.328 1 97.88 140 SER A CA 1
ATOM 1048 C C . SER A 1 140 ? -3.223 -5.672 -18.062 1 97.88 140 SER A C 1
ATOM 1050 O O . SER A 1 140 ? -4.426 -5.777 -18.312 1 97.88 140 SER A O 1
ATOM 1052 N N . PHE A 1 141 ? -2.461 -6.637 -17.562 1 97.88 141 PHE A N 1
ATOM 1053 C CA . PHE A 1 141 ? -3.059 -7.914 -17.203 1 97.88 141 PHE A CA 1
ATOM 1054 C C . PHE A 1 141 ? -4.219 -7.711 -16.234 1 97.88 141 PHE A C 1
ATOM 1056 O O . PHE A 1 141 ? -5.316 -8.219 -16.453 1 97.88 141 PHE A O 1
ATOM 1063 N N . TYR A 1 142 ? -3.992 -6.969 -15.164 1 98.5 142 TYR A N 1
ATOM 1064 C CA . TYR A 1 142 ? -5.012 -6.797 -14.133 1 98.5 142 TYR A CA 1
ATOM 1065 C C . TYR A 1 142 ? -6.152 -5.922 -14.641 1 98.5 142 TYR A C 1
ATOM 1067 O O . TYR A 1 142 ? -7.316 -6.148 -14.297 1 98.5 142 TYR A O 1
ATOM 1075 N N . ARG A 1 143 ? -5.789 -4.902 -15.43 1 98.06 143 ARG A N 1
ATOM 1076 C CA . ARG A 1 143 ? -6.82 -4.082 -16.047 1 98.06 143 ARG A CA 1
ATOM 1077 C C . ARG A 1 143 ? -7.77 -4.938 -16.891 1 98.06 143 ARG A C 1
ATOM 1079 O O . ARG A 1 143 ? -8.984 -4.777 -16.812 1 98.06 143 ARG A O 1
ATOM 1086 N N . ASP A 1 144 ? -7.219 -5.832 -17.656 1 97.62 144 ASP A N 1
ATOM 1087 C CA . ASP A 1 144 ? -8 -6.723 -18.5 1 97.62 144 ASP A CA 1
ATOM 1088 C C . ASP A 1 144 ? -8.867 -7.66 -17.672 1 97.62 144 ASP A C 1
ATOM 1090 O O . ASP A 1 144 ? -9.789 -8.289 -18.203 1 97.62 144 ASP A O 1
ATOM 1094 N N . HIS A 1 145 ? -8.602 -7.793 -16.406 1 97.81 145 HIS A N 1
ATOM 1095 C CA . HIS A 1 1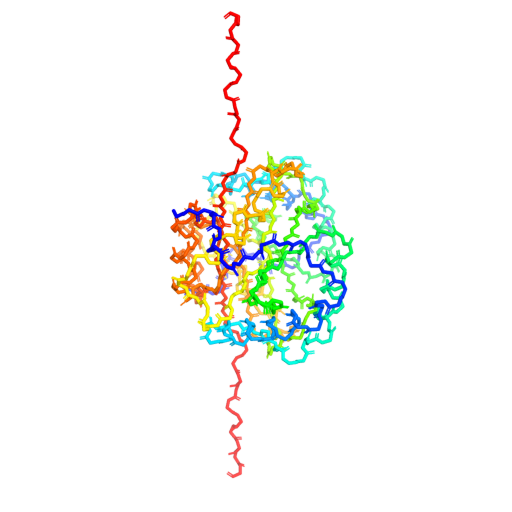45 ? -9.375 -8.664 -15.531 1 97.81 145 HIS A CA 1
ATOM 1096 C C . HIS A 1 145 ? -10.289 -7.844 -14.617 1 97.81 145 HIS A C 1
ATOM 1098 O O . HIS A 1 145 ? -10.773 -8.352 -13.609 1 97.81 145 HIS A O 1
ATOM 1104 N N . GLY A 1 146 ? -10.406 -6.574 -14.891 1 97.88 146 GLY A N 1
ATOM 1105 C CA . GLY A 1 146 ? -11.445 -5.77 -14.258 1 97.88 146 GLY A CA 1
ATOM 1106 C C . GLY A 1 146 ? -10.93 -4.961 -13.078 1 97.88 146 GLY A C 1
ATOM 1107 O O . GLY A 1 146 ? -11.711 -4.328 -12.367 1 97.88 146 GLY A O 1
ATOM 1108 N N . TYR A 1 147 ? -9.625 -4.926 -12.891 1 98.62 147 TYR A N 1
ATOM 1109 C CA . TYR A 1 147 ? -9.055 -4.133 -11.805 1 98.62 147 TYR A CA 1
ATOM 1110 C C . TYR A 1 147 ? -8.82 -2.693 -12.242 1 98.62 147 TYR A C 1
ATOM 1112 O O . TYR A 1 147 ? -8.414 -2.443 -13.383 1 98.62 147 TYR A O 1
ATOM 1120 N N . THR A 1 148 ? -9.039 -1.769 -11.305 1 98.31 148 THR A N 1
ATOM 1121 C CA . THR A 1 148 ? -8.812 -0.349 -11.555 1 98.31 148 THR A CA 1
ATOM 1122 C C . THR A 1 148 ? -7.938 0.255 -10.453 1 98.31 148 THR A C 1
ATOM 1124 O O . THR A 1 148 ? -7.918 -0.239 -9.328 1 98.31 148 THR A O 1
ATOM 1127 N N . PRO A 1 149 ? -7.195 1.277 -10.773 1 98.56 149 PRO A N 1
ATOM 1128 C CA . PRO A 1 149 ? -6.375 1.916 -9.742 1 98.56 149 PRO A CA 1
ATOM 1129 C C . PRO A 1 149 ? -7.207 2.438 -8.57 1 98.56 149 PRO A C 1
ATOM 1131 O O . PRO A 1 149 ? -8.25 3.055 -8.781 1 98.56 149 PRO A O 1
ATOM 1134 N N . HIS A 1 150 ? -6.773 2.111 -7.398 1 98.56 150 HIS A N 1
ATOM 1135 C CA . HIS A 1 150 ? -7.434 2.539 -6.168 1 98.56 150 HIS A CA 1
ATOM 1136 C C . HIS A 1 150 ? -6.562 3.521 -5.391 1 98.56 150 HIS A C 1
ATOM 1138 O O . HIS A 1 150 ? -7.043 4.57 -4.953 1 98.56 150 HIS A O 1
ATOM 1144 N N . ARG A 1 151 ? -5.324 3.209 -5.203 1 98.56 151 ARG A N 1
ATOM 1145 C CA . ARG A 1 151 ? -4.309 4.047 -4.574 1 98.56 151 ARG A CA 1
ATOM 1146 C C . ARG A 1 151 ? -2.998 3.994 -5.348 1 98.56 151 ARG A C 1
ATOM 1148 O O . ARG A 1 151 ? -2.74 3.037 -6.078 1 98.56 151 ARG A O 1
ATOM 1155 N N . VAL A 1 152 ? -2.221 4.996 -5.215 1 98.62 152 VAL A N 1
ATOM 1156 C CA . VAL A 1 152 ? -0.869 5.02 -5.766 1 98.62 152 VAL A CA 1
ATOM 1157 C C . VAL A 1 152 ? 0.138 5.309 -4.652 1 98.62 152 VAL A C 1
ATOM 1159 O O . VAL A 1 152 ? -0.094 6.172 -3.807 1 98.62 152 VAL A O 1
ATOM 1162 N N . GLU A 1 153 ? 1.137 4.445 -4.574 1 98.69 153 GLU A N 1
ATOM 1163 C CA . GLU A 1 153 ? 2.287 4.719 -3.719 1 98.69 153 GLU A CA 1
ATOM 1164 C C . GLU A 1 153 ? 3.338 5.547 -4.453 1 98.69 153 GLU A C 1
ATOM 1166 O O . GLU A 1 153 ? 3.797 5.164 -5.531 1 98.69 153 GLU A O 1
ATOM 1171 N N . LEU A 1 154 ? 3.691 6.699 -3.924 1 98.81 154 LEU A N 1
ATOM 1172 C CA . LEU A 1 154 ? 4.695 7.598 -4.484 1 98.81 154 LEU A CA 1
ATOM 1173 C C . LEU A 1 154 ? 5.98 7.559 -3.658 1 98.81 154 LEU A C 1
ATOM 1175 O O . LEU A 1 154 ? 5.945 7.258 -2.463 1 98.81 154 LEU A O 1
ATOM 1179 N N . GLU A 1 155 ? 7.078 7.852 -4.277 1 98.56 155 GLU A N 1
ATOM 1180 C CA . GLU A 1 155 ? 8.359 7.809 -3.582 1 98.56 155 GLU A CA 1
ATOM 1181 C C . GLU A 1 155 ? 9.305 8.891 -4.105 1 98.56 155 GLU A C 1
ATOM 1183 O O . GLU A 1 155 ? 9.25 9.25 -5.281 1 98.56 155 GLU A O 1
ATOM 118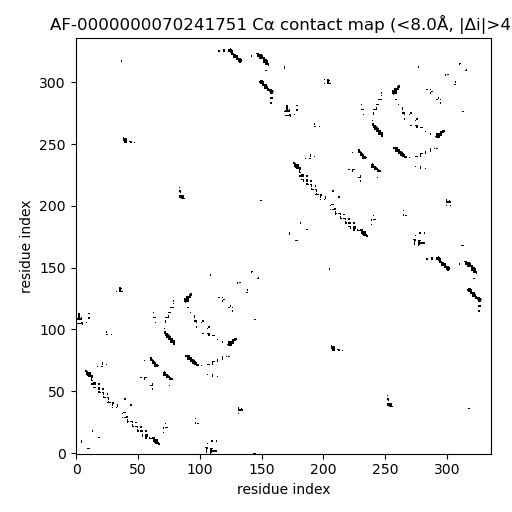8 N N . LYS A 1 156 ? 10.094 9.406 -3.258 1 98.38 156 LYS A N 1
ATOM 1189 C CA . LYS A 1 156 ? 11.141 10.383 -3.545 1 98.38 156 LYS A CA 1
ATOM 1190 C C . LYS A 1 156 ? 12.445 10.016 -2.838 1 98.38 156 LYS A C 1
ATOM 1192 O O . LYS A 1 156 ? 12.445 9.742 -1.636 1 98.38 156 LYS A O 1
ATOM 1197 N N . ALA A 1 157 ? 13.531 9.953 -3.527 1 97.19 157 ALA A N 1
ATOM 1198 C CA . ALA A 1 157 ? 14.844 9.789 -2.895 1 97.19 157 ALA A CA 1
ATOM 1199 C C . ALA A 1 157 ? 15.234 11.047 -2.127 1 97.19 157 ALA A C 1
ATOM 1201 O O . ALA A 1 157 ? 15.031 12.164 -2.604 1 97.19 157 ALA A O 1
ATOM 1202 N N . ILE A 1 158 ? 15.734 10.914 -0.93 1 93.44 158 ILE A N 1
ATOM 1203 C CA . ILE A 1 158 ? 16.109 12.117 -0.187 1 93.44 158 ILE A CA 1
ATOM 1204 C C . ILE A 1 158 ? 17.578 12.062 0.169 1 93.44 158 ILE A C 1
ATOM 1206 O O . ILE A 1 158 ? 18.188 13.094 0.488 1 93.44 158 ILE A O 1
ATOM 1210 N N . ARG A 1 159 ? 18.062 10.922 0.553 1 81.19 159 ARG A N 1
ATOM 1211 C CA . ARG A 1 159 ? 19.5 10.82 0.811 1 81.19 159 ARG A CA 1
ATOM 1212 C C . ARG A 1 159 ? 20.25 10.32 -0.422 1 81.19 159 ARG A C 1
ATOM 1214 O O . ARG A 1 159 ? 19.875 9.289 -0.996 1 81.19 159 ARG A O 1
ATOM 1221 N N . THR A 1 160 ? 20.734 11.336 -1.24 1 61.12 160 THR A N 1
ATOM 1222 C CA . THR A 1 160 ? 21.578 10.883 -2.344 1 61.12 160 THR A CA 1
ATOM 1223 C C . THR A 1 160 ? 23.016 10.68 -1.879 1 61.12 160 THR A C 1
ATOM 1225 O O . THR A 1 160 ? 23.469 11.344 -0.951 1 61.12 160 THR A O 1
ATOM 1228 N N . ASP A 1 161 ? 23.516 9.492 -2.109 1 52.28 161 ASP A N 1
ATOM 1229 C CA . ASP A 1 161 ? 24.922 9.219 -1.877 1 52.28 161 ASP A CA 1
ATOM 1230 C C . ASP A 1 161 ? 25.781 10.414 -2.248 1 52.28 161 ASP A C 1
ATOM 1232 O O . ASP A 1 161 ? 25.797 10.852 -3.4 1 52.28 161 ASP A O 1
ATOM 1236 N N . THR A 1 162 ? 25.953 11.453 -1.466 1 45.97 162 THR A N 1
ATOM 1237 C CA . THR A 1 162 ? 27.109 12.305 -1.653 1 45.97 162 THR A CA 1
ATOM 1238 C C . THR A 1 162 ? 28.25 11.539 -2.338 1 45.97 162 THR A C 1
ATOM 1240 O O . THR A 1 162 ? 28.578 10.422 -1.933 1 45.97 162 THR A O 1
ATOM 1243 N N . LEU A 1 163 ? 28.688 11.828 -3.623 1 41.16 163 LEU A N 1
ATOM 1244 C CA . LEU A 1 163 ? 29.938 11.445 -4.273 1 41.16 163 LEU A CA 1
ATOM 1245 C C . LEU A 1 163 ? 31.062 11.289 -3.248 1 41.16 163 LEU A C 1
ATOM 1247 O O . LEU A 1 163 ? 31.328 12.211 -2.477 1 41.16 163 LEU A O 1
ATOM 1251 N N . LYS A 1 164 ? 31.422 10.086 -2.854 1 39.56 164 LYS A N 1
ATOM 1252 C CA . LYS A 1 164 ? 32.781 9.805 -2.363 1 39.56 164 LYS A CA 1
ATOM 1253 C C . LYS A 1 164 ? 33.812 10.602 -3.137 1 39.56 164 LYS A C 1
ATOM 1255 O O . LYS A 1 164 ? 34.156 10.258 -4.273 1 39.56 164 LYS A O 1
ATOM 1260 N N . THR A 1 165 ? 33.844 11.875 -3.213 1 37.69 165 THR A N 1
ATOM 1261 C CA . THR A 1 165 ? 35.094 12.508 -3.674 1 37.69 165 THR A CA 1
ATOM 1262 C C . THR A 1 165 ? 36.312 11.82 -3.064 1 37.69 165 THR A C 1
ATOM 1264 O O . THR A 1 165 ? 36.531 11.891 -1.852 1 37.69 165 THR A O 1
ATOM 1267 N N . ASP A 1 166 ? 36.5 10.547 -3.348 1 35.94 166 ASP A N 1
ATOM 1268 C CA . ASP A 1 166 ? 37.906 10.109 -3.215 1 35.94 166 ASP A CA 1
ATOM 1269 C C . ASP A 1 166 ? 38.844 11.172 -3.738 1 35.94 166 ASP A C 1
ATOM 1271 O O . ASP A 1 166 ? 38.938 11.406 -4.945 1 35.94 166 ASP A O 1
ATOM 1275 N N . ASP A 1 167 ? 39 12.242 -3.076 1 34.44 167 ASP A N 1
ATOM 1276 C CA . ASP A 1 167 ? 40.25 12.938 -3.154 1 34.44 167 ASP A CA 1
ATOM 1277 C C . ASP A 1 167 ? 41.438 12 -2.838 1 34.44 167 ASP A C 1
ATOM 1279 O O . ASP A 1 167 ? 42.062 12.133 -1.796 1 34.44 167 ASP A O 1
ATOM 1283 N N . GLY A 1 168 ? 41.438 10.602 -3.215 1 25.98 168 GLY A N 1
ATOM 1284 C CA . GLY A 1 168 ? 42.812 10.258 -3.529 1 25.98 168 GLY A CA 1
ATOM 1285 C C . GLY A 1 168 ? 43.281 10.812 -4.863 1 25.98 168 GLY A C 1
ATOM 1286 O O . GLY A 1 168 ? 42.469 11.148 -5.719 1 25.98 168 GLY A O 1
ATOM 1287 N N . MET B 1 1 ? 9.148 24.219 -5.039 1 60.47 1 MET B N 1
ATOM 1288 C CA . MET B 1 1 ? 8.328 24.891 -4.035 1 60.47 1 MET B CA 1
ATOM 1289 C C . MET B 1 1 ? 9.078 25.016 -2.713 1 60.47 1 MET B C 1
ATOM 1291 O O . MET B 1 1 ? 9.797 24.094 -2.316 1 60.47 1 MET B O 1
ATOM 1295 N N . SER B 1 2 ? 9.062 26.203 -2.145 1 73.25 2 SER B N 1
ATOM 1296 C CA . SER B 1 2 ? 9.945 26.422 -1.006 1 73.25 2 SER B CA 1
ATOM 1297 C C . SER B 1 2 ? 9.438 25.719 0.244 1 73.25 2 SER B C 1
ATOM 1299 O O . SER B 1 2 ? 8.227 25.562 0.423 1 73.25 2 SER B O 1
ATOM 1301 N N . GLY B 1 3 ? 10.102 24.766 0.869 1 85.44 3 GLY B N 1
ATOM 1302 C CA . GLY B 1 3 ? 9.812 24.094 2.127 1 85.44 3 GLY B CA 1
ATOM 1303 C C . GLY B 1 3 ? 9.68 25.047 3.297 1 85.44 3 GLY B C 1
ATOM 1304 O O . GLY B 1 3 ? 9.43 24.625 4.426 1 85.44 3 GLY B O 1
ATOM 1305 N N . GLU B 1 4 ? 9.695 26.391 3.023 1 88.81 4 GLU B N 1
ATOM 1306 C CA . GLU B 1 4 ? 9.586 27.375 4.094 1 88.81 4 GLU B CA 1
ATOM 1307 C C . GLU B 1 4 ? 8.125 27.719 4.379 1 88.81 4 GLU B C 1
ATOM 1309 O O . GLU B 1 4 ? 7.352 28 3.457 1 88.81 4 GLU B O 1
ATOM 1314 N N . PRO B 1 5 ? 7.766 27.719 5.574 1 90.88 5 PRO B N 1
ATOM 1315 C CA . PRO B 1 5 ? 6.387 28.094 5.902 1 90.88 5 PRO B CA 1
ATOM 1316 C C . PRO B 1 5 ? 6.125 29.594 5.789 1 90.88 5 PRO B C 1
ATOM 1318 O O . PRO B 1 5 ? 7.07 30.375 5.793 1 90.88 5 PRO B O 1
ATOM 1321 N N . PRO B 1 6 ? 4.801 29.953 5.613 1 92 6 PRO B N 1
ATOM 1322 C CA . PRO B 1 6 ? 4.496 31.391 5.715 1 92 6 PRO B CA 1
ATOM 1323 C C . PRO B 1 6 ? 4.965 32 7.035 1 92 6 PRO B C 1
ATOM 1325 O O . PRO B 1 6 ? 5.145 31.281 8.023 1 92 6 PRO B O 1
ATOM 1328 N N . VAL B 1 7 ? 5.113 33.281 7.035 1 88.81 7 VAL B N 1
ATOM 1329 C CA . VAL B 1 7 ? 5.758 34 8.133 1 88.81 7 VAL B CA 1
ATOM 1330 C C . VAL B 1 7 ? 4.938 33.844 9.406 1 88.81 7 VAL B C 1
ATOM 1332 O O . VAL B 1 7 ? 5.492 33.75 10.508 1 88.81 7 VAL B O 1
ATOM 1335 N N . ASP B 1 8 ? 3.711 33.656 9.344 1 96.38 8 ASP B N 1
ATOM 1336 C CA . ASP B 1 8 ? 2.857 33.625 10.523 1 96.38 8 ASP B CA 1
ATOM 1337 C C . ASP B 1 8 ? 2.484 32.188 10.898 1 96.38 8 ASP B C 1
ATOM 1339 O O . ASP B 1 8 ? 1.542 31.969 11.664 1 96.38 8 ASP B O 1
ATOM 1343 N N . VAL B 1 9 ? 3.213 31.219 10.406 1 97.69 9 VAL B N 1
ATOM 1344 C CA . VAL B 1 9 ? 2.949 29.812 10.688 1 97.69 9 VAL B CA 1
ATOM 1345 C C . VAL B 1 9 ? 4.215 29.141 11.219 1 97.69 9 VAL B C 1
ATOM 1347 O O . VAL B 1 9 ? 5.293 29.297 10.633 1 97.69 9 VAL B O 1
ATOM 1350 N N . ASP B 1 10 ? 4.082 28.406 12.336 1 97.88 10 ASP B N 1
ATOM 1351 C CA . ASP B 1 10 ? 5.184 27.656 12.922 1 97.88 10 ASP B CA 1
ATOM 1352 C C . ASP B 1 10 ? 4.992 26.156 12.711 1 97.88 10 ASP B C 1
ATOM 1354 O O . ASP B 1 10 ? 3.906 25.625 12.945 1 97.88 10 ASP B O 1
ATOM 1358 N N . ILE B 1 11 ? 6.039 25.5 12.234 1 98.56 11 ILE B N 1
ATOM 1359 C CA . ILE B 1 11 ? 6.062 24.031 12.195 1 98.56 11 ILE B CA 1
ATOM 1360 C C . ILE B 1 11 ? 6.785 23.5 13.43 1 98.56 11 ILE B C 1
ATOM 1362 O O . ILE B 1 11 ? 7.953 23.812 13.656 1 98.56 11 ILE B O 1
ATOM 1366 N N . GLU B 1 12 ? 6.141 22.734 14.188 1 98.31 12 GLU B N 1
ATOM 1367 C CA . GLU B 1 12 ? 6.719 22.266 15.445 1 98.31 12 GLU B CA 1
ATOM 1368 C C . GLU B 1 12 ? 6.223 20.875 15.797 1 98.31 12 GLU B C 1
ATOM 1370 O O . GLU B 1 12 ? 5.223 20.406 15.25 1 98.31 12 GLU B O 1
ATOM 1375 N N . PRO B 1 13 ? 6.891 20.156 16.719 1 98.62 13 PRO B N 1
ATOM 1376 C CA . PRO B 1 13 ? 6.395 18.844 17.156 1 98.62 13 PRO B CA 1
ATOM 1377 C C . PRO B 1 13 ? 5.016 18.922 17.812 1 98.62 13 PRO B C 1
ATOM 1379 O O . PRO B 1 13 ? 4.723 19.875 18.531 1 98.62 13 PRO B O 1
ATOM 1382 N N . ALA B 1 14 ? 4.199 17.984 17.438 1 98.5 14 ALA B N 1
ATOM 1383 C CA . ALA B 1 14 ? 2.912 17.891 18.125 1 98.5 14 ALA B CA 1
ATOM 1384 C C . ALA B 1 14 ? 3.09 17.469 19.578 1 98.5 14 ALA B C 1
ATOM 1386 O O . ALA B 1 14 ? 4.02 16.719 19.906 1 98.5 14 ALA B O 1
ATOM 1387 N N . ASP B 1 15 ? 2.264 17.891 20.438 1 96.69 15 ASP B N 1
ATOM 1388 C CA . ASP B 1 15 ? 2.229 17.391 21.797 1 96.69 15 ASP B CA 1
ATOM 1389 C C . ASP B 1 15 ? 0.889 16.719 22.109 1 96.69 15 ASP B C 1
ATOM 1391 O O . ASP B 1 15 ? 0.002 16.672 21.25 1 96.69 15 ASP B O 1
ATOM 1395 N N . ALA B 1 16 ? 0.798 16.109 23.297 1 96.56 16 ALA B N 1
ATOM 1396 C CA . ALA B 1 16 ? -0.37 15.32 23.656 1 96.56 16 ALA B CA 1
ATOM 1397 C C . ALA B 1 16 ? -1.644 16.156 23.609 1 96.56 16 ALA B C 1
ATOM 1399 O O . ALA B 1 16 ? -2.717 15.648 23.281 1 96.56 16 ALA B O 1
ATOM 1400 N N . ASP B 1 17 ? -1.53 17.406 23.875 1 97 17 ASP B N 1
ATOM 1401 C CA . ASP B 1 17 ? -2.693 18.281 23.906 1 97 17 ASP B CA 1
ATOM 1402 C C . ASP B 1 17 ? -3.232 18.531 22.5 1 97 17 ASP B C 1
ATOM 1404 O O . ASP B 1 17 ? -4.371 18.969 22.328 1 97 17 ASP B O 1
ATOM 1408 N N . ASP B 1 18 ? -2.465 18.25 21.5 1 98.06 18 ASP B N 1
ATOM 1409 C CA . ASP B 1 18 ? -2.863 18.469 20.109 1 98.06 18 ASP B CA 1
ATOM 1410 C C . ASP B 1 18 ? -3.662 17.281 19.578 1 98.06 18 ASP B C 1
ATOM 1412 O O . ASP B 1 18 ? -4.297 17.375 18.516 1 98.06 18 ASP B O 1
ATOM 1416 N N . ALA B 1 19 ? -3.652 16.156 20.297 1 98.19 19 ALA B N 1
ATOM 1417 C CA . ALA B 1 19 ? -4.137 14.883 19.766 1 98.19 19 ALA B CA 1
ATOM 1418 C C . ALA B 1 19 ? -5.609 14.977 19.375 1 98.19 19 ALA B C 1
ATOM 1420 O O . ALA B 1 19 ? -6.023 14.43 18.359 1 98.19 19 ALA B O 1
ATOM 1421 N N . ASP B 1 20 ? -6.348 15.641 20.172 1 98.06 20 ASP B N 1
ATOM 1422 C CA . ASP B 1 20 ? -7.773 15.75 19.891 1 98.06 20 ASP B CA 1
ATOM 1423 C C . ASP B 1 20 ? -8.023 16.516 18.578 1 98.06 20 ASP B C 1
ATOM 1425 O O . ASP B 1 20 ? -8.773 16.047 17.719 1 98.06 20 ASP B O 1
ATOM 1429 N N . ARG B 1 21 ? -7.418 17.641 18.453 1 98.31 21 ARG B N 1
ATOM 1430 C CA . ARG B 1 21 ? -7.566 18.453 17.266 1 98.31 21 ARG B CA 1
ATOM 1431 C C . ARG B 1 21 ? -7.047 17.719 16.031 1 98.31 21 ARG B C 1
ATOM 1433 O O . ARG B 1 21 ? -7.66 17.781 14.961 1 98.31 21 ARG B O 1
ATOM 1440 N N . ILE B 1 22 ? -5.988 17 16.125 1 98.62 22 ILE B N 1
ATOM 1441 C CA . ILE B 1 22 ? -5.414 16.266 15.008 1 98.62 22 ILE B CA 1
ATOM 1442 C C . ILE B 1 22 ? -6.352 15.125 14.617 1 98.62 22 ILE B C 1
ATOM 1444 O O . ILE B 1 22 ? -6.539 14.852 13.43 1 98.62 22 ILE B O 1
ATOM 1448 N N . ALA B 1 23 ? -6.93 14.461 15.609 1 98.69 23 ALA B N 1
ATOM 1449 C CA . ALA B 1 23 ? -7.895 13.406 15.32 1 98.69 23 ALA B CA 1
ATOM 1450 C C . ALA B 1 23 ? -9.07 13.945 14.5 1 98.69 23 ALA B C 1
ATOM 1452 O O . ALA B 1 23 ? -9.523 13.305 13.555 1 98.69 23 ALA B O 1
ATOM 1453 N N . ASP B 1 24 ? -9.516 15.164 14.867 1 98.69 24 ASP B N 1
ATOM 1454 C CA . ASP B 1 24 ? -10.578 15.797 14.102 1 98.69 24 ASP B CA 1
ATOM 1455 C C . ASP B 1 24 ? -10.133 16.078 12.664 1 98.69 24 ASP B C 1
ATOM 1457 O O . ASP B 1 24 ? -10.891 15.875 11.719 1 98.69 24 ASP B O 1
ATOM 1461 N N . MET B 1 25 ? -8.961 16.562 12.508 1 98.75 25 MET B N 1
ATOM 1462 C CA . MET B 1 25 ? -8.43 16.859 11.18 1 98.75 25 MET B CA 1
ATOM 1463 C C . MET B 1 25 ? -8.25 15.578 10.367 1 98.75 25 MET B C 1
ATOM 1465 O O . MET B 1 25 ? -8.43 15.578 9.156 1 98.75 25 MET B O 1
ATOM 1469 N N . TRP B 1 26 ? -7.867 14.508 11.078 1 98.62 26 TRP B N 1
ATOM 1470 C CA . TRP B 1 26 ? -7.781 13.219 10.398 1 98.62 26 TRP B CA 1
ATOM 1471 C C . TRP B 1 26 ? -9.148 12.781 9.883 1 98.62 26 TRP B C 1
ATOM 1473 O O . TRP B 1 26 ? -9.258 12.266 8.773 1 98.62 26 TRP B O 1
ATOM 1483 N N . VAL B 1 27 ? -10.164 12.953 10.68 1 98.69 27 VAL B N 1
ATOM 1484 C CA . VAL B 1 27 ? -11.516 12.609 10.242 1 98.69 27 VAL B CA 1
ATOM 1485 C C . VAL B 1 27 ? -11.867 13.383 8.977 1 98.69 27 VAL B C 1
ATOM 1487 O O . VAL B 1 27 ? -12.414 12.82 8.023 1 98.69 27 VAL B O 1
ATOM 1490 N N . ASP B 1 28 ? -11.531 14.688 8.945 1 98.5 28 ASP B N 1
ATOM 1491 C CA . ASP B 1 28 ? -11.75 15.492 7.754 1 98.5 28 ASP B CA 1
ATOM 1492 C C . ASP B 1 28 ? -10.961 14.953 6.566 1 98.5 28 ASP B C 1
ATOM 1494 O O . ASP B 1 28 ? -11.492 14.852 5.457 1 98.5 28 ASP B O 1
ATOM 1498 N N . LEU B 1 29 ? -9.734 14.602 6.797 1 98.38 29 LEU B N 1
ATOM 1499 C CA . LEU B 1 29 ? -8.867 14.031 5.77 1 98.38 29 LEU B CA 1
ATOM 1500 C C . LEU B 1 29 ? -9.461 12.75 5.199 1 98.38 29 LEU B C 1
ATOM 1502 O O . LEU B 1 29 ? -9.578 12.602 3.98 1 98.38 29 LEU B O 1
ATOM 1506 N N . ALA B 1 30 ? -9.836 11.828 6.078 1 98.31 30 ALA B N 1
ATOM 1507 C CA . ALA B 1 30 ? -10.414 10.547 5.68 1 98.31 30 ALA B CA 1
ATOM 1508 C C . ALA B 1 30 ? -11.742 10.75 4.949 1 98.31 30 ALA B C 1
ATOM 1510 O O . ALA B 1 30 ? -12.055 10.016 4.012 1 98.31 30 ALA B O 1
ATOM 1511 N N . THR B 1 31 ? -12.5 11.711 5.41 1 98.06 31 THR B N 1
ATOM 1512 C CA . THR B 1 31 ? -13.758 12.031 4.75 1 98.06 31 THR B CA 1
ATOM 1513 C C . THR B 1 31 ? -13.516 12.5 3.316 1 98.06 31 THR B C 1
ATOM 1515 O O . THR B 1 31 ? -14.195 12.047 2.391 1 98.06 31 THR B O 1
ATOM 1518 N N . ASP B 1 32 ? -12.562 13.359 3.16 1 96.88 32 ASP B N 1
ATOM 1519 C CA . ASP B 1 32 ? -12.195 13.805 1.818 1 96.88 32 ASP B CA 1
ATOM 1520 C C . ASP B 1 32 ? -11.773 12.625 0.946 1 96.88 32 ASP B C 1
ATOM 1522 O O . ASP B 1 32 ? -12.117 12.57 -0.238 1 96.88 32 ASP B O 1
ATOM 1526 N N . GLN B 1 33 ? -11.055 11.703 1.488 1 97.69 33 GLN B N 1
ATOM 1527 C CA . GLN B 1 33 ? -10.539 10.555 0.746 1 97.69 33 GLN B CA 1
ATOM 1528 C C . GLN B 1 33 ? -11.672 9.633 0.31 1 97.69 33 GLN B C 1
ATOM 1530 O O . GLN B 1 33 ? -11.562 8.945 -0.708 1 97.69 33 GLN B O 1
ATOM 1535 N N . ARG B 1 34 ? -12.766 9.57 1.045 1 97.38 34 ARG B N 1
ATOM 1536 C CA . ARG B 1 34 ? -13.93 8.773 0.655 1 97.38 34 ARG B CA 1
ATOM 1537 C C . ARG B 1 34 ? -14.492 9.242 -0.681 1 97.38 34 ARG B C 1
ATOM 1539 O O . ARG B 1 34 ? -15 8.438 -1.464 1 97.38 34 ARG B O 1
ATOM 1546 N N . ARG B 1 35 ? -14.359 10.562 -0.873 1 96.12 35 ARG B N 1
ATOM 1547 C CA . ARG B 1 35 ? -14.805 11.109 -2.148 1 96.12 35 ARG B CA 1
ATOM 1548 C C . ARG B 1 35 ? -13.977 10.555 -3.303 1 96.12 35 ARG B C 1
ATOM 1550 O O . ARG B 1 35 ? -14.391 10.625 -4.461 1 96.12 35 ARG B O 1
ATOM 1557 N N . HIS B 1 36 ? -12.883 10.055 -2.967 1 97.19 36 HIS B N 1
ATOM 1558 C CA . HIS B 1 36 ? -11.977 9.508 -3.975 1 97.19 36 HIS B CA 1
ATOM 1559 C C . HIS B 1 36 ? -11.906 7.988 -3.885 1 97.19 36 HIS B C 1
ATOM 1561 O O . HIS B 1 36 ? -10.984 7.375 -4.43 1 97.19 36 HIS B O 1
ATOM 1567 N N . GLY B 1 37 ? -12.797 7.344 -3.078 1 96.5 37 GLY B N 1
ATOM 1568 C CA . GLY B 1 37 ? -12.93 5.895 -3.152 1 96.5 37 GLY B CA 1
ATOM 1569 C C . GLY B 1 37 ? -12.398 5.184 -1.923 1 96.5 37 GLY B C 1
ATOM 1570 O O . GLY B 1 37 ? -12.359 3.953 -1.879 1 96.5 37 GLY B O 1
ATOM 1571 N N . SER B 1 38 ? -11.891 5.93 -0.923 1 97.62 38 SER B N 1
ATOM 1572 C CA . SER B 1 38 ? -11.445 5.281 0.308 1 97.62 38 SER B CA 1
ATOM 1573 C C . SER B 1 38 ? -12.586 4.527 0.978 1 97.62 38 SER B C 1
ATOM 1575 O O . SER B 1 38 ? -13.727 4.992 0.985 1 97.62 38 SER B O 1
ATOM 1577 N N . HIS B 1 39 ? -12.188 3.404 1.651 1 97.25 39 HIS B N 1
ATOM 1578 C CA . HIS B 1 39 ? -13.195 2.59 2.324 1 97.25 39 HIS B CA 1
ATOM 1579 C C . HIS B 1 39 ? -13.234 2.889 3.82 1 97.25 39 HIS B C 1
ATOM 1581 O O . HIS B 1 39 ? -14.07 2.344 4.543 1 97.25 39 HIS B O 1
ATOM 1587 N N . LEU B 1 40 ? -12.367 3.713 4.273 1 97.31 40 LEU B N 1
ATOM 1588 C CA . LEU B 1 40 ? -12.289 4.008 5.699 1 97.31 40 LEU B CA 1
ATOM 1589 C C . LEU B 1 40 ? -13.562 4.691 6.191 1 97.31 40 LEU B C 1
ATOM 1591 O O . LEU B 1 40 ? -14.109 5.555 5.504 1 97.31 40 LEU B O 1
ATOM 1595 N N . ARG B 1 41 ? -13.977 4.305 7.398 1 97.88 41 ARG B N 1
ATOM 1596 C CA . ARG B 1 41 ? -15.055 4.992 8.102 1 97.88 41 ARG B CA 1
ATOM 1597 C C . ARG B 1 41 ? -14.5 6.035 9.062 1 97.88 41 ARG B C 1
ATOM 1599 O O . ARG B 1 41 ? -14.133 5.711 10.195 1 97.88 41 ARG B O 1
ATOM 1606 N N . PRO B 1 42 ? -14.539 7.305 8.648 1 98.31 42 PRO B N 1
ATOM 1607 C CA . PRO B 1 42 ? -13.797 8.328 9.383 1 98.31 42 PRO B CA 1
ATOM 1608 C C . PRO B 1 42 ? -14.242 8.453 10.844 1 98.31 42 PRO B C 1
ATOM 1610 O O . PRO B 1 42 ? -13.43 8.305 11.758 1 98.31 42 PRO B O 1
ATOM 1613 N N . GLU B 1 43 ? -15.539 8.625 11.07 1 98.31 43 GLU B N 1
ATOM 1614 C CA . GLU B 1 43 ? -16.031 8.891 12.414 1 98.31 43 GLU B CA 1
ATOM 1615 C C . GLU B 1 43 ? -15.844 7.68 13.328 1 98.31 43 GLU B C 1
ATOM 1617 O O . GLU B 1 43 ? -15.492 7.828 14.5 1 98.31 43 GLU B O 1
ATOM 1622 N N . GLU B 1 44 ? -16.016 6.496 12.781 1 98.38 44 GLU B N 1
ATOM 1623 C CA . GLU B 1 44 ? -15.891 5.27 13.562 1 98.38 44 GLU B CA 1
ATOM 1624 C C . GLU B 1 44 ? -14.453 5.023 13.992 1 98.38 44 GLU B C 1
ATOM 1626 O O . GLU B 1 44 ? -14.195 4.309 14.961 1 98.38 44 GLU B O 1
ATOM 1631 N N . ASN B 1 45 ? -13.547 5.676 13.273 1 98.56 45 ASN B N 1
ATOM 1632 C CA . ASN B 1 45 ? -12.133 5.43 13.562 1 98.56 45 ASN B CA 1
ATOM 1633 C C . ASN B 1 45 ? -11.531 6.547 14.414 1 98.56 45 ASN B C 1
ATOM 1635 O O . ASN B 1 45 ? -10.352 6.508 14.75 1 98.56 45 ASN B O 1
ATOM 1639 N N . ARG B 1 46 ? -12.242 7.512 14.82 1 98.44 46 ARG B N 1
ATOM 1640 C CA . ARG B 1 46 ? -11.719 8.711 15.469 1 98.44 46 ARG B CA 1
ATOM 1641 C C . ARG B 1 46 ? -10.984 8.359 16.75 1 98.44 46 ARG B C 1
ATOM 1643 O O . ARG B 1 46 ? -9.914 8.898 17.031 1 98.44 46 ARG B O 1
ATOM 1650 N N . SER B 1 47 ? -11.586 7.531 17.594 1 98.06 47 SER B N 1
ATOM 1651 C CA . SER B 1 47 ? -10.977 7.199 18.875 1 98.06 47 SER B CA 1
ATOM 1652 C C . SER B 1 47 ? -9.641 6.488 18.688 1 98.06 47 SER B C 1
ATOM 1654 O O . SER B 1 47 ? -8.68 6.766 19.406 1 98.06 47 SER B O 1
ATOM 1656 N N . ARG B 1 48 ? -9.609 5.57 17.781 1 97.62 48 ARG B N 1
ATOM 1657 C CA . ARG B 1 48 ? -8.367 4.863 17.484 1 97.62 48 ARG B CA 1
ATOM 1658 C C . ARG B 1 48 ? -7.301 5.82 16.969 1 97.62 48 ARG B C 1
ATOM 1660 O O . ARG B 1 48 ? -6.125 5.695 17.312 1 97.62 48 ARG B O 1
ATOM 1667 N N . ILE B 1 49 ? -7.719 6.707 16.156 1 98.06 49 ILE B N 1
ATOM 1668 C CA . ILE B 1 49 ? -6.789 7.684 15.602 1 98.06 49 ILE B CA 1
ATOM 1669 C C . ILE B 1 49 ? -6.27 8.594 16.703 1 98.06 49 ILE B C 1
ATOM 1671 O O . ILE B 1 49 ? -5.086 8.938 16.734 1 98.06 49 ILE B O 1
ATOM 1675 N N . HIS B 1 50 ? -7.145 9 17.578 1 98.56 50 HIS B N 1
ATOM 1676 C CA . HIS B 1 50 ? -6.715 9.797 18.734 1 98.56 50 HIS B CA 1
ATOM 1677 C C . HIS B 1 50 ? -5.582 9.109 19.484 1 98.56 50 HIS B C 1
ATOM 1679 O O . HIS B 1 50 ? -4.578 9.742 19.812 1 98.56 50 HIS B O 1
ATOM 1685 N N . GLU B 1 51 ? -5.754 7.852 19.734 1 98.12 51 GLU B N 1
ATOM 1686 C CA . GLU B 1 51 ? -4.719 7.082 20.406 1 98.12 51 GLU B CA 1
ATOM 1687 C C . GLU B 1 51 ? -3.441 7.012 19.578 1 98.12 51 GLU B C 1
ATOM 1689 O O . GLU B 1 51 ? -2.338 7.133 20.109 1 98.12 51 GLU B O 1
ATOM 1694 N N . SER B 1 52 ? -3.604 6.785 18.312 1 97.75 52 SER B N 1
ATOM 1695 C CA . SER B 1 52 ? -2.461 6.75 17.406 1 97.75 52 SER B CA 1
ATOM 1696 C C . SER B 1 52 ? -1.704 8.07 17.422 1 97.75 52 SER B C 1
ATOM 1698 O O . SER B 1 52 ? -0.472 8.094 17.391 1 97.75 52 SER B O 1
ATOM 1700 N N . MET B 1 53 ? -2.469 9.188 17.469 1 97.94 53 MET B N 1
ATOM 1701 C CA . MET B 1 53 ? -1.843 10.5 17.453 1 97.94 53 MET B CA 1
ATOM 1702 C C . MET B 1 53 ? -1.083 10.758 18.75 1 97.94 53 MET B C 1
ATOM 1704 O O . MET B 1 53 ? -0.019 11.375 18.734 1 97.94 53 MET B O 1
ATOM 1708 N N . LEU B 1 54 ? -1.567 10.266 19.859 1 98.25 54 LEU B N 1
ATOM 1709 C CA . LEU B 1 54 ? -0.841 10.336 21.125 1 98.25 54 LEU B CA 1
ATOM 1710 C C . LEU B 1 54 ? 0.488 9.594 21.031 1 98.25 54 LEU B C 1
ATOM 1712 O O . LEU B 1 54 ? 1.518 10.102 21.484 1 98.25 54 LEU B O 1
ATOM 1716 N N . GLN B 1 55 ? 0.436 8.484 20.422 1 97.81 55 GLN B N 1
ATOM 1717 C CA . GLN B 1 55 ? 1.651 7.695 20.25 1 97.81 55 GLN B CA 1
ATOM 1718 C C . GLN B 1 55 ? 2.658 8.422 19.375 1 97.81 55 GLN B C 1
ATOM 1720 O O . GLN B 1 55 ? 3.854 8.445 19.672 1 97.81 55 GLN B O 1
ATOM 1725 N N . HIS B 1 56 ? 2.17 9.008 18.312 1 97.88 56 HIS B N 1
ATOM 1726 C CA . HIS B 1 56 ? 3.035 9.773 17.422 1 97.88 56 HIS B CA 1
ATOM 1727 C C . HIS B 1 56 ? 3.658 10.961 18.156 1 97.88 56 HIS B C 1
ATOM 1729 O O . HIS B 1 56 ? 4.824 11.289 17.938 1 97.88 56 HIS B O 1
ATOM 1735 N N . ALA B 1 57 ? 2.846 11.648 18.938 1 97.25 57 ALA B N 1
ATOM 1736 C CA . ALA B 1 57 ? 3.34 12.797 19.688 1 97.25 57 ALA B CA 1
ATOM 1737 C C . ALA B 1 57 ? 4.461 12.375 20.641 1 97.25 57 ALA B C 1
ATO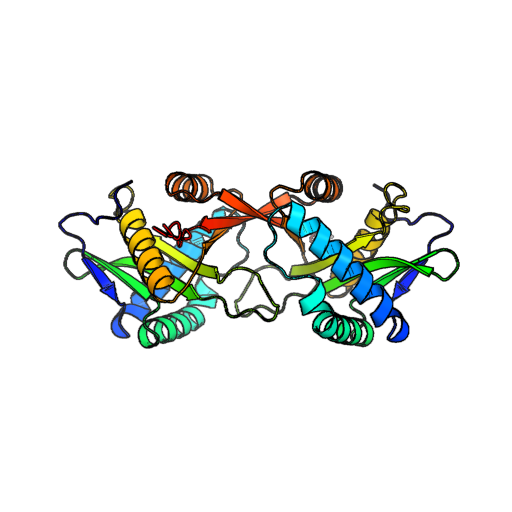M 1739 O O . ALA B 1 57 ? 5.5 13.039 20.703 1 97.25 57 ALA B O 1
ATOM 1740 N N . VAL B 1 58 ? 4.293 11.266 21.297 1 96.19 58 VAL B N 1
ATOM 1741 C CA . VAL B 1 58 ? 5.262 10.758 22.266 1 96.19 58 VAL B CA 1
ATOM 1742 C C . VAL B 1 58 ? 6.535 10.32 21.547 1 96.19 58 VAL B C 1
ATOM 1744 O O . VAL B 1 58 ? 7.641 10.523 22.047 1 96.19 58 VAL B O 1
ATOM 1747 N N . ALA B 1 59 ? 6.379 9.805 20.391 1 97 59 ALA B N 1
ATOM 1748 C CA . ALA B 1 59 ? 7.5 9.266 19.625 1 97 59 ALA B CA 1
ATOM 1749 C C . ALA B 1 59 ? 8.18 10.359 18.797 1 97 59 ALA B C 1
ATOM 1751 O O . ALA B 1 59 ? 9.148 10.094 18.094 1 97 59 ALA B O 1
ATOM 1752 N N . ASP B 1 60 ? 7.648 11.57 18.797 1 97.38 60 ASP B N 1
ATOM 1753 C CA . ASP B 1 60 ? 8.164 12.695 18.031 1 97.38 60 ASP B CA 1
ATOM 1754 C C . ASP B 1 60 ? 8.125 12.414 16.531 1 97.38 60 ASP B C 1
ATOM 1756 O O . ASP B 1 60 ? 9.102 12.672 15.82 1 97.38 60 ASP B O 1
ATOM 1760 N N . THR B 1 61 ? 7.02 11.828 16.094 1 98.5 61 THR B N 1
ATOM 1761 C CA . THR B 1 61 ? 6.844 11.492 14.688 1 98.5 61 THR B CA 1
ATOM 1762 C C . THR B 1 61 ? 5.625 12.211 14.109 1 98.5 61 THR B C 1
ATOM 1764 O O . THR B 1 61 ? 5.047 11.766 13.117 1 98.5 61 THR B O 1
ATOM 1767 N N . ALA B 1 62 ? 5.176 13.234 14.781 1 98.81 62 ALA B N 1
ATOM 1768 C CA . ALA B 1 62 ? 4.113 14.125 14.312 1 98.81 62 ALA B CA 1
ATOM 1769 C C . ALA B 1 62 ? 4.527 15.586 14.438 1 98.81 62 ALA B C 1
ATOM 1771 O O . ALA B 1 62 ? 5.043 16 15.477 1 98.81 62 ALA B O 1
ATOM 1772 N N . LEU B 1 63 ? 4.301 16.297 13.352 1 98.81 63 LEU B N 1
ATOM 1773 C CA . LEU B 1 63 ? 4.461 17.75 13.367 1 98.81 63 LEU B CA 1
ATOM 1774 C C . LEU B 1 63 ? 3.127 18.438 13.109 1 98.81 63 LEU B C 1
ATOM 1776 O O . LEU B 1 63 ? 2.254 17.891 12.438 1 98.81 63 LEU B O 1
ATOM 1780 N N . VAL B 1 64 ? 3.035 19.656 13.656 1 98.81 64 VAL B N 1
ATOM 1781 C CA . VAL B 1 64 ? 1.851 20.469 13.414 1 98.81 64 VAL B CA 1
ATOM 1782 C C . VAL B 1 64 ? 2.266 21.844 12.875 1 98.81 64 VAL B C 1
ATOM 1784 O O . VAL B 1 64 ? 3.379 22.297 13.133 1 98.81 64 VAL B O 1
ATOM 1787 N N . ALA B 1 65 ? 1.438 22.391 12.047 1 98.81 65 ALA B N 1
ATOM 1788 C CA . ALA B 1 65 ? 1.477 23.797 11.68 1 98.81 65 ALA B CA 1
ATOM 1789 C C . ALA B 1 65 ? 0.55 24.625 12.562 1 98.81 65 ALA B C 1
ATOM 17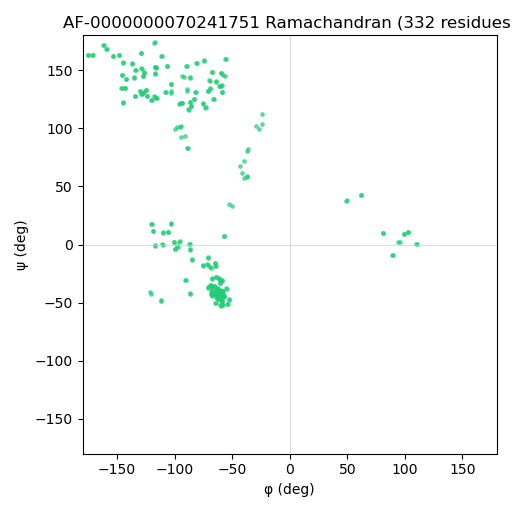91 O O . ALA B 1 65 ? -0.651 24.359 12.641 1 98.81 65 ALA B O 1
ATOM 1792 N N . ARG B 1 66 ? 1.127 25.594 13.219 1 98.5 66 ARG B N 1
ATOM 1793 C CA . ARG B 1 66 ? 0.354 26.422 14.141 1 98.5 66 ARG B CA 1
ATOM 1794 C C . ARG B 1 66 ? 0.316 27.875 13.664 1 98.5 66 ARG B C 1
ATOM 1796 O O . ARG B 1 66 ? 1.348 28.438 13.297 1 98.5 66 ARG B O 1
ATOM 1803 N N . ARG B 1 67 ? -0.837 28.406 13.539 1 97.69 67 ARG B N 1
ATOM 1804 C CA . ARG B 1 67 ? -1.066 29.812 13.258 1 97.69 67 ARG B CA 1
ATOM 1805 C C . ARG B 1 67 ? -1.888 30.469 14.359 1 97.69 67 ARG B C 1
ATOM 1807 O O . ARG B 1 67 ? -3.006 30.047 14.648 1 97.69 67 ARG B O 1
ATOM 1814 N N . ALA B 1 68 ? -1.336 31.562 14.938 1 95.75 68 ALA B N 1
ATOM 1815 C CA . ALA B 1 68 ? -2.006 32.281 16.016 1 95.75 68 ALA B CA 1
ATOM 1816 C C . ALA B 1 68 ? -2.486 31.328 17.109 1 95.75 68 ALA B C 1
ATOM 1818 O O . ALA B 1 68 ? -3.643 31.406 17.531 1 95.75 68 ALA B O 1
ATOM 1819 N N . GLY B 1 69 ? -1.695 30.281 17.406 1 94.56 69 GLY B N 1
ATOM 1820 C CA . GLY B 1 69 ? -1.955 29.359 18.516 1 94.56 69 GLY B CA 1
ATOM 1821 C C . GLY B 1 69 ? -2.82 28.172 18.109 1 94.56 69 GLY B C 1
ATOM 1822 O O . GLY B 1 69 ? -2.939 27.203 18.859 1 94.56 69 GLY B O 1
ATOM 1823 N N . ALA B 1 70 ? -3.357 28.219 16.906 1 97 70 ALA B N 1
ATOM 1824 C CA . ALA B 1 70 ? -4.258 27.172 16.453 1 97 70 ALA B CA 1
ATOM 1825 C C . ALA B 1 70 ? -3.557 26.219 15.492 1 97 70 ALA B C 1
ATOM 1827 O O . ALA B 1 70 ? -2.789 26.656 14.625 1 97 70 ALA B O 1
ATOM 1828 N N . VAL B 1 71 ? -3.84 24.906 15.695 1 98.62 71 VAL B N 1
ATOM 1829 C CA . VAL B 1 71 ? -3.307 23.922 14.758 1 98.62 71 VAL B CA 1
ATOM 1830 C C . VAL B 1 71 ? -4.105 23.969 13.461 1 98.62 71 VAL B C 1
ATOM 1832 O O . VAL B 1 71 ? -5.32 23.734 13.461 1 98.62 71 VAL B O 1
ATOM 1835 N N . VAL B 1 72 ? -3.43 24.234 12.305 1 98.62 72 VAL B N 1
ATOM 1836 C CA . VAL B 1 72 ? -4.121 24.391 11.023 1 98.62 72 VAL B CA 1
ATOM 1837 C C . VAL B 1 72 ? -3.672 23.297 10.062 1 98.62 72 VAL B C 1
ATOM 1839 O O . VAL B 1 72 ? -4.152 23.219 8.922 1 98.62 72 VAL B O 1
ATOM 1842 N N . GLY B 1 73 ? -2.773 22.422 10.422 1 98.81 73 GLY B N 1
ATOM 1843 C CA . GLY B 1 73 ? -2.295 21.297 9.641 1 98.81 73 GLY B CA 1
ATOM 1844 C C . GLY B 1 73 ? -1.406 20.344 10.422 1 98.81 73 GLY B C 1
ATOM 1845 O O . GLY B 1 73 ? -0.965 20.672 11.531 1 98.81 73 GLY B O 1
ATOM 1846 N N . PHE B 1 74 ? -1.234 19.141 9.867 1 98.94 74 PHE B N 1
ATOM 1847 C CA . PHE B 1 74 ? -0.358 18.188 10.531 1 98.94 74 PHE B CA 1
ATOM 1848 C C . PHE B 1 74 ? 0.242 1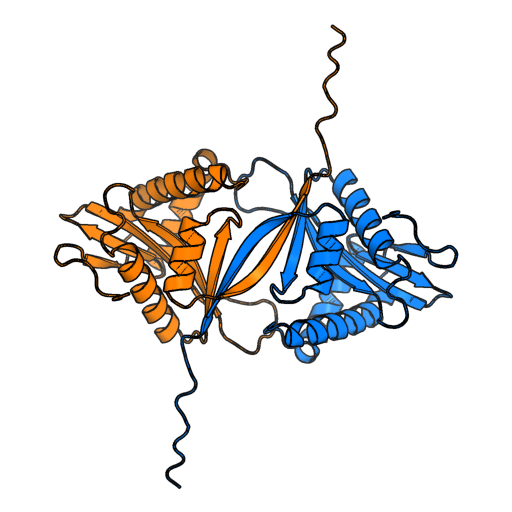7.203 9.531 1 98.94 74 PHE B C 1
ATOM 1850 O O . PHE B 1 74 ? -0.226 17.109 8.398 1 98.94 74 PHE B O 1
ATOM 1857 N N . VAL B 1 75 ? 1.282 16.562 9.953 1 98.94 75 VAL B N 1
ATOM 1858 C CA . VAL B 1 75 ? 1.912 15.469 9.219 1 98.94 75 VAL B CA 1
ATOM 1859 C C . VAL B 1 75 ? 2.4 14.406 10.195 1 98.94 75 VAL B C 1
ATOM 1861 O O . VAL B 1 75 ? 2.904 14.727 11.273 1 98.94 75 VAL B O 1
ATOM 1864 N N . THR B 1 76 ? 2.154 13.195 9.922 1 98.81 76 THR B N 1
ATOM 1865 C CA . THR B 1 76 ? 2.732 12.078 10.656 1 98.81 76 THR B CA 1
ATOM 1866 C C . THR B 1 76 ? 3.617 11.227 9.75 1 98.81 76 THR B C 1
ATOM 1868 O O . THR B 1 76 ? 3.346 11.102 8.555 1 98.81 76 THR B O 1
ATOM 1871 N N . TYR B 1 77 ? 4.617 10.68 10.266 1 98.75 77 TYR B N 1
ATOM 1872 C CA . TYR B 1 77 ? 5.637 9.977 9.5 1 98.75 77 TYR B CA 1
ATOM 1873 C C . TYR B 1 77 ? 6.406 9 10.375 1 98.75 77 TYR B C 1
ATOM 1875 O O . TYR B 1 77 ? 6.215 8.969 11.594 1 98.75 77 TYR B O 1
ATOM 1883 N N . GLY B 1 78 ? 7.184 8.141 9.742 1 98.12 78 GLY B N 1
ATOM 1884 C CA . GLY B 1 78 ? 8.07 7.219 10.43 1 98.12 78 GLY B CA 1
ATOM 1885 C C . GLY B 1 78 ? 8.945 6.414 9.484 1 98.12 78 GLY B C 1
ATOM 1886 O O . GLY B 1 78 ? 8.703 6.383 8.281 1 98.12 78 GLY B O 1
ATOM 1887 N N . VAL B 1 79 ? 9.961 5.852 10.047 1 97.06 79 VAL B N 1
ATOM 1888 C CA . VAL B 1 79 ? 10.812 4.961 9.266 1 97.06 79 VAL B CA 1
ATOM 1889 C C . VAL B 1 79 ? 10.188 3.57 9.195 1 97.06 79 VAL B C 1
ATOM 1891 O O . VAL B 1 79 ? 9.75 3.031 10.219 1 97.06 79 VAL B O 1
ATOM 1894 N N . GLU B 1 80 ? 10.133 3.064 8.008 1 94.25 80 GLU B N 1
ATOM 1895 C CA . GLU B 1 80 ? 9.523 1.753 7.797 1 94.25 80 GLU B CA 1
ATOM 1896 C C . GLU B 1 80 ? 10.336 0.653 8.469 1 94.25 80 GLU B C 1
ATOM 1898 O O . GLU B 1 80 ? 11.562 0.619 8.344 1 94.25 80 GLU B O 1
ATOM 1903 N N . THR B 1 81 ? 9.68 -0.103 9.297 1 87 81 THR B N 1
ATOM 1904 C CA . THR B 1 81 ? 10.289 -1.31 9.844 1 87 81 THR B CA 1
ATOM 1905 C C . THR B 1 81 ? 9.836 -2.545 9.07 1 87 81 THR B C 1
ATOM 1907 O O . THR B 1 81 ? 8.656 -2.904 9.102 1 87 81 THR B O 1
ATOM 1910 N N . ASP B 1 82 ? 10.688 -3.029 8.172 1 75.12 82 ASP B N 1
ATOM 1911 C CA . ASP B 1 82 ? 10.25 -4.059 7.238 1 75.12 82 ASP B CA 1
ATOM 1912 C C . ASP B 1 82 ? 10.531 -5.457 7.789 1 75.12 82 ASP B C 1
ATOM 1914 O O . ASP B 1 82 ? 11.555 -5.676 8.438 1 75.12 82 ASP B O 1
ATOM 1918 N N . ALA B 1 83 ? 9.508 -6.227 7.391 1 82.56 83 ALA B N 1
ATOM 1919 C CA . ALA B 1 83 ? 9.672 -7.656 7.656 1 82.56 83 ALA B CA 1
ATOM 1920 C C . ALA B 1 83 ? 10.656 -8.289 6.676 1 82.56 83 ALA B C 1
ATOM 1922 O O . ALA B 1 83 ? 11.188 -9.367 6.934 1 82.56 83 ALA B O 1
ATOM 1923 N N . TYR B 1 84 ? 10.898 -7.629 5.605 1 94.31 84 TYR B N 1
ATOM 1924 C CA . TYR B 1 84 ? 11.742 -8.18 4.551 1 94.31 84 TYR B CA 1
ATOM 1925 C C . TYR B 1 84 ? 12.992 -7.332 4.352 1 94.31 84 TYR B C 1
ATOM 1927 O O . TYR B 1 84 ? 12.992 -6.133 4.648 1 94.31 84 TYR B O 1
ATOM 1935 N N . GLU B 1 85 ? 14.008 -7.949 3.898 1 96 85 GLU B N 1
ATOM 1936 C CA . GLU B 1 85 ? 15.25 -7.246 3.568 1 96 85 GLU B CA 1
ATOM 1937 C C . GLU B 1 85 ? 15.078 -6.391 2.316 1 96 85 GLU B C 1
ATOM 1939 O O . GLU B 1 85 ? 14.539 -6.855 1.31 1 96 85 GLU B O 1
ATOM 1944 N N . GLN B 1 86 ? 15.531 -5.117 2.424 1 96.44 86 GLN B N 1
ATOM 1945 C CA . GLN B 1 86 ? 15.477 -4.145 1.339 1 96.44 86 GLN B CA 1
ATOM 1946 C C . GLN B 1 86 ? 16.828 -3.48 1.124 1 96.44 86 GLN B C 1
ATOM 1948 O O . GLN B 1 86 ? 17.703 -3.555 1.988 1 96.44 86 GLN B O 1
ATOM 1953 N N . ASP B 1 87 ? 16.953 -2.826 -0.027 1 95.94 87 ASP B N 1
ATOM 1954 C CA . ASP B 1 87 ? 18.234 -2.197 -0.321 1 95.94 87 ASP B CA 1
ATOM 1955 C C . ASP B 1 87 ? 18.219 -0.711 0.033 1 95.94 87 ASP B C 1
ATOM 1957 O O . ASP B 1 87 ? 19.234 -0.023 -0.091 1 95.94 87 ASP B O 1
ATOM 1961 N N . VAL B 1 88 ? 17.094 -0.22 0.492 1 95.5 88 VAL B N 1
ATOM 1962 C CA . VAL B 1 88 ? 16.922 1.168 0.912 1 95.5 88 VAL B CA 1
ATOM 1963 C C . VAL B 1 88 ? 16.156 1.223 2.23 1 95.5 88 VAL B C 1
ATOM 1965 O O . VAL B 1 88 ? 15.289 0.388 2.484 1 95.5 88 VAL B O 1
ATOM 1968 N N . THR B 1 89 ? 16.531 2.162 3.074 1 96.38 89 THR B N 1
ATOM 1969 C CA . THR B 1 89 ? 15.688 2.496 4.223 1 96.38 89 THR B CA 1
ATOM 1970 C C . THR B 1 89 ? 14.617 3.516 3.836 1 96.38 89 THR B C 1
ATOM 1972 O O . THR B 1 89 ? 14.938 4.645 3.455 1 96.38 89 THR B O 1
ATOM 1975 N N . ARG B 1 90 ? 13.438 3.117 3.99 1 96.62 90 ARG B N 1
ATOM 1976 C CA . ARG B 1 90 ? 12.359 4.004 3.568 1 96.62 90 ARG B CA 1
ATOM 1977 C C . ARG B 1 90 ? 11.703 4.68 4.766 1 96.62 90 ARG B C 1
ATOM 1979 O O . ARG B 1 90 ? 11.438 4.031 5.781 1 96.62 90 ARG B O 1
ATOM 1986 N N . GLY B 1 91 ? 11.562 5.973 4.664 1 98.12 91 GLY B N 1
ATOM 1987 C CA . GLY B 1 91 ? 10.594 6.688 5.484 1 98.12 91 GLY B CA 1
ATOM 1988 C C . GLY B 1 91 ? 9.219 6.781 4.84 1 98.12 91 GLY B C 1
ATOM 1989 O O . GLY B 1 91 ? 9.102 6.754 3.615 1 98.12 91 GLY B O 1
ATOM 1990 N N . ILE B 1 92 ? 8.234 6.906 5.672 1 98.56 92 ILE B N 1
ATOM 1991 C CA . ILE B 1 92 ? 6.871 7 5.172 1 98.56 92 ILE B CA 1
ATOM 1992 C C . ILE B 1 92 ? 6.176 8.211 5.785 1 98.56 92 ILE B C 1
ATOM 1994 O O . ILE B 1 92 ? 6.254 8.438 6.992 1 98.56 92 ILE B O 1
ATOM 1998 N N . VAL B 1 93 ? 5.605 8.992 4.934 1 98.81 93 VAL B N 1
ATOM 1999 C CA . VAL B 1 93 ? 4.609 9.961 5.371 1 98.81 93 VAL B CA 1
ATOM 2000 C C . VAL B 1 93 ? 3.225 9.32 5.371 1 98.81 93 VAL B C 1
ATOM 2002 O O . VAL B 1 93 ? 2.703 8.961 4.312 1 98.81 93 VAL B O 1
ATOM 2005 N N . TYR B 1 94 ? 2.617 9.211 6.543 1 98.19 94 TYR B N 1
ATOM 2006 C CA . TYR B 1 94 ? 1.348 8.516 6.699 1 98.19 94 TYR B CA 1
ATOM 2007 C C . TYR B 1 94 ? 0.173 9.445 6.426 1 98.19 94 TYR B C 1
ATOM 2009 O O . TYR B 1 94 ? -0.833 9.031 5.848 1 98.19 94 TYR B O 1
ATOM 2017 N N . ASN B 1 95 ? 0.26 10.578 6.891 1 98.44 95 ASN B N 1
ATOM 2018 C CA . ASN B 1 95 ? -0.78 11.602 6.777 1 98.44 95 ASN B CA 1
ATOM 2019 C C . ASN B 1 95 ? -0.185 12.984 6.566 1 98.44 95 ASN B C 1
ATOM 2021 O O . ASN B 1 95 ? 0.847 13.32 7.148 1 98.44 95 ASN B O 1
ATOM 2025 N N . LEU B 1 96 ? -0.809 13.75 5.77 1 98.81 96 LEU B N 1
ATOM 2026 C CA . LEU B 1 96 ? -0.568 15.18 5.59 1 98.81 96 LEU B CA 1
ATOM 2027 C C . LEU B 1 96 ? -1.871 15.922 5.309 1 98.81 96 LEU B C 1
ATOM 2029 O O . LEU B 1 96 ? -2.588 15.586 4.363 1 98.81 96 LEU B O 1
ATOM 2033 N N . TYR B 1 97 ? -2.152 16.875 6.152 1 98.75 97 TYR B N 1
ATOM 2034 C CA . TYR B 1 97 ? -3.426 17.562 6.027 1 98.75 97 TYR B CA 1
ATOM 2035 C C . TYR B 1 97 ? -3.285 19.031 6.422 1 98.75 97 TYR B C 1
ATOM 2037 O O . TYR B 1 97 ? -2.592 19.359 7.387 1 98.75 97 TYR B O 1
ATOM 2045 N N . VAL B 1 98 ? -3.818 19.859 5.68 1 98.69 98 VAL B N 1
ATOM 2046 C CA . VAL B 1 98 ? -3.99 21.281 5.957 1 98.69 98 VAL B CA 1
ATOM 2047 C C . VAL B 1 98 ? -5.461 21.656 5.824 1 98.69 98 VAL B C 1
ATOM 2049 O O . VAL B 1 98 ? -6.129 21.25 4.867 1 98.69 98 VAL B O 1
ATOM 2052 N N . THR B 1 99 ? -5.988 22.391 6.797 1 98.5 99 THR B N 1
ATOM 2053 C CA . THR B 1 99 ? -7.387 22.812 6.734 1 98.5 99 THR B CA 1
ATOM 2054 C C . THR B 1 99 ? -7.664 23.578 5.453 1 98.5 99 THR B C 1
ATOM 2056 O O . THR B 1 99 ? -6.816 24.344 4.98 1 98.5 99 THR B O 1
ATOM 2059 N N . PRO B 1 100 ? -8.844 23.422 4.902 1 97.62 100 PRO B N 1
ATOM 2060 C CA . PRO B 1 100 ? -9.164 24 3.596 1 97.62 100 PRO B CA 1
ATOM 2061 C C . PRO B 1 100 ? -8.914 25.5 3.533 1 97.62 100 PRO B C 1
ATOM 2063 O O . PRO B 1 100 ? -8.367 26 2.549 1 97.62 100 PRO B O 1
ATOM 2066 N N . ASP B 1 101 ? -9.18 26.219 4.543 1 96.81 101 ASP B N 1
ATOM 2067 C CA . ASP B 1 101 ? -9.078 27.672 4.562 1 96.81 101 ASP B CA 1
ATOM 2068 C C . ASP B 1 101 ? -7.621 28.125 4.535 1 96.81 101 ASP B C 1
ATOM 2070 O O . ASP B 1 101 ? -7.336 29.297 4.297 1 96.81 101 ASP B O 1
ATOM 2074 N N . HIS B 1 102 ? -6.715 27.219 4.719 1 97.5 102 HIS B N 1
ATOM 2075 C CA . HIS B 1 102 ? -5.309 27.594 4.816 1 97.5 102 HIS B CA 1
ATOM 2076 C C . HIS B 1 102 ? -4.492 26.953 3.701 1 97.5 102 HIS B C 1
ATOM 2078 O O . HIS B 1 102 ? -3.258 26.984 3.74 1 97.5 102 HIS B O 1
ATOM 2084 N N . ARG B 1 103 ? -5.148 26.391 2.729 1 96.56 103 ARG B N 1
ATOM 2085 C CA . ARG B 1 103 ? -4.457 25.75 1.609 1 96.56 103 ARG B CA 1
ATOM 2086 C C . ARG B 1 103 ? -4.016 26.781 0.578 1 96.56 103 ARG B C 1
ATOM 2088 O O . ARG B 1 103 ? -4.559 27.891 0.527 1 96.56 103 ARG B O 1
ATOM 2095 N N . GLY B 1 104 ? -3.018 26.391 -0.163 1 95.12 104 GLY B N 1
ATOM 2096 C CA . GLY B 1 104 ? -2.502 27.297 -1.187 1 95.12 104 GLY B CA 1
ATOM 2097 C C . GLY B 1 104 ? -1.556 28.344 -0.637 1 95.12 104 GLY B C 1
ATOM 2098 O O . GLY B 1 104 ? -1.187 29.281 -1.344 1 95.12 104 GLY B O 1
ATOM 2099 N N . GLU B 1 105 ? -1.175 28.156 0.618 1 96.31 105 GLU B N 1
ATOM 2100 C CA . GLU B 1 105 ? -0.333 29.156 1.273 1 96.31 105 GLU B CA 1
ATOM 2101 C C . GLU B 1 105 ? 1.07 28.609 1.528 1 96.31 105 GLU B C 1
ATOM 2103 O O . GLU B 1 105 ? 1.897 29.281 2.152 1 96.31 105 GLU B O 1
ATOM 2108 N N . GLY B 1 106 ? 1.321 27.406 1.141 1 97.06 106 GLY B N 1
ATOM 2109 C CA . GLY B 1 106 ? 2.641 26.812 1.309 1 97.06 106 GLY B CA 1
ATOM 2110 C C . GLY B 1 106 ? 2.773 26 2.58 1 97.06 106 GLY B C 1
ATOM 2111 O O . GLY B 1 106 ? 3.836 25.438 2.854 1 97.06 106 GLY B O 1
ATOM 2112 N N . ILE B 1 107 ? 1.746 25.844 3.381 1 98.25 107 ILE B N 1
ATOM 2113 C CA . ILE B 1 107 ? 1.797 25.156 4.66 1 98.25 107 ILE B CA 1
ATOM 2114 C C . ILE B 1 107 ? 2.033 23.656 4.426 1 98.25 107 ILE B C 1
ATOM 2116 O O . ILE B 1 107 ? 2.84 23.031 5.121 1 98.25 107 ILE B O 1
ATOM 2120 N N . GLY B 1 108 ? 1.338 23.109 3.436 1 98.5 108 GLY B N 1
ATOM 2121 C CA . GLY B 1 108 ? 1.557 21.719 3.1 1 98.5 108 GLY B CA 1
ATOM 2122 C C . GLY B 1 108 ? 2.984 21.422 2.684 1 98.5 108 GLY B C 1
ATOM 2123 O O . GLY B 1 108 ? 3.568 20.422 3.113 1 98.5 108 GLY B O 1
ATOM 2124 N N . SER B 1 109 ? 3.523 22.312 1.895 1 98.44 109 SER B N 1
ATOM 2125 C CA . SER B 1 109 ? 4.91 22.188 1.454 1 98.44 109 SER B CA 1
ATOM 2126 C C . SER B 1 109 ? 5.871 22.219 2.637 1 98.44 109 SER B C 1
ATOM 2128 O O . SER B 1 109 ? 6.832 21.453 2.691 1 98.44 109 SER B O 1
ATOM 2130 N N . ALA B 1 110 ? 5.582 23.094 3.557 1 98.5 110 ALA B N 1
ATOM 2131 C CA . ALA B 1 110 ? 6.438 23.266 4.73 1 98.5 110 ALA B CA 1
ATOM 2132 C C . ALA B 1 110 ? 6.379 22.031 5.629 1 98.5 110 ALA B C 1
ATOM 2134 O O . ALA B 1 110 ? 7.41 21.578 6.133 1 98.5 110 ALA B O 1
ATOM 2135 N N . LEU B 1 111 ? 5.184 21.484 5.852 1 98.81 111 LEU B N 1
ATOM 2136 C CA . LEU B 1 111 ? 5.016 20.266 6.648 1 98.81 111 LEU B CA 1
ATOM 2137 C C . LEU B 1 111 ? 5.742 19.094 6.008 1 98.81 111 LEU B C 1
ATOM 2139 O O . LEU B 1 111 ? 6.434 18.328 6.695 1 98.81 111 LEU B O 1
ATOM 2143 N N . LEU B 1 112 ? 5.59 18.953 4.703 1 98.75 112 LEU B N 1
ATOM 2144 C CA . LEU B 1 112 ? 6.234 17.859 3.969 1 98.75 112 LEU B CA 1
ATOM 2145 C C . LEU B 1 112 ? 7.754 17.969 4.07 1 98.75 112 LEU B C 1
ATOM 2147 O O . LEU B 1 112 ? 8.43 16.984 4.371 1 98.75 112 LEU B O 1
ATOM 2151 N N . ALA B 1 113 ? 8.25 19.125 3.863 1 98.38 113 ALA B N 1
ATOM 2152 C CA . ALA B 1 113 ? 9.695 19.359 3.934 1 98.38 113 ALA B CA 1
ATOM 2153 C C . ALA B 1 113 ? 10.234 19.031 5.324 1 98.38 113 ALA B C 1
ATOM 2155 O O . ALA B 1 113 ? 11.297 18.438 5.461 1 98.38 113 ALA B O 1
ATOM 2156 N N . ALA B 1 114 ? 9.516 19.453 6.305 1 98.56 114 ALA B N 1
ATOM 2157 C CA . ALA B 1 114 ? 9.938 19.188 7.68 1 98.56 114 ALA B CA 1
ATOM 2158 C C . ALA B 1 114 ? 9.953 17.688 7.969 1 98.56 114 ALA B C 1
ATOM 2160 O O . ALA B 1 114 ? 10.883 17.188 8.594 1 98.56 114 ALA B O 1
ATOM 2161 N N . ALA B 1 115 ? 8.898 16.984 7.547 1 98.69 115 ALA B N 1
ATOM 2162 C CA . ALA B 1 115 ? 8.852 15.531 7.715 1 98.69 115 ALA B CA 1
ATOM 2163 C C . ALA B 1 115 ? 10.023 14.859 7 1 98.69 115 ALA B C 1
ATOM 2165 O O . ALA B 1 115 ? 10.648 13.953 7.547 1 98.69 115 ALA B O 1
ATOM 2166 N N . GLU B 1 116 ? 10.312 15.297 5.77 1 98.38 116 GLU B N 1
ATOM 2167 C CA . GLU B 1 116 ? 11.438 14.758 5.008 1 98.38 116 GLU B CA 1
ATOM 2168 C C . GLU B 1 116 ? 12.758 14.969 5.75 1 98.38 116 GLU B C 1
ATOM 2170 O O . GLU B 1 116 ? 13.609 14.078 5.781 1 98.38 116 GLU B O 1
ATOM 2175 N N . ALA B 1 117 ? 12.906 16.125 6.285 1 97.81 117 ALA B N 1
ATOM 2176 C CA . ALA B 1 117 ? 14.125 16.438 7.023 1 97.81 117 ALA B CA 1
ATOM 2177 C C . ALA B 1 117 ? 14.289 15.516 8.227 1 97.81 117 ALA B C 1
ATOM 2179 O O . ALA B 1 117 ? 15.391 15.016 8.484 1 97.81 117 ALA B O 1
ATOM 2180 N N . GLU B 1 118 ? 13.227 15.344 8.953 1 98.12 118 GLU B N 1
ATOM 2181 C CA . GLU B 1 118 ? 13.258 14.438 10.102 1 98.12 118 GLU B CA 1
ATOM 2182 C C . GLU B 1 118 ? 13.586 13.016 9.672 1 98.12 118 GLU B C 1
ATOM 2184 O O . GLU B 1 118 ? 14.391 12.328 10.32 1 98.12 118 GLU B O 1
ATOM 2189 N N . LEU B 1 119 ? 12.953 12.547 8.625 1 98.25 119 LEU B N 1
ATOM 2190 C CA . LEU B 1 119 ? 13.18 11.195 8.117 1 98.25 119 LEU B CA 1
ATOM 2191 C C . LEU B 1 119 ? 14.617 11.031 7.641 1 98.25 119 LEU B C 1
ATOM 2193 O O . LEU B 1 119 ? 15.227 9.977 7.848 1 98.25 119 LEU B O 1
ATOM 2197 N N . ASP B 1 120 ? 15.141 12.07 7.012 1 97.62 120 ASP B N 1
ATOM 2198 C CA . ASP B 1 120 ? 16.547 12.062 6.609 1 97.62 120 ASP B CA 1
ATOM 2199 C C . ASP B 1 120 ? 17.453 11.906 7.82 1 97.62 120 ASP B C 1
ATOM 2201 O O . ASP B 1 120 ? 18.359 11.07 7.812 1 97.62 120 ASP B O 1
ATOM 2205 N N . ALA B 1 121 ? 17.141 12.664 8.789 1 97 121 ALA B N 1
ATOM 2206 C CA . ALA B 1 121 ? 17.922 12.617 10.023 1 97 121 ALA B CA 1
ATOM 2207 C C . ALA B 1 121 ? 17.859 11.234 10.672 1 97 121 ALA B C 1
ATOM 2209 O O . ALA B 1 121 ? 18.797 10.797 11.32 1 97 121 ALA B O 1
ATOM 2210 N N . ASP B 1 122 ? 16.766 10.562 10.438 1 96.19 122 ASP B N 1
ATOM 2211 C CA . ASP B 1 122 ? 16.562 9.234 11.008 1 96.19 122 ASP B CA 1
ATOM 2212 C C . ASP B 1 122 ? 17.141 8.148 10.109 1 96.19 122 ASP B C 1
ATOM 2214 O O . ASP B 1 122 ? 16.953 6.953 10.367 1 96.19 122 ASP B O 1
ATOM 2218 N N . GLY B 1 123 ? 17.719 8.523 9 1 95.62 123 GLY B N 1
ATOM 2219 C CA . GLY B 1 123 ? 18.5 7.582 8.211 1 95.62 123 GLY B CA 1
ATOM 2220 C C . GLY B 1 123 ? 17.75 7.074 6.988 1 95.62 123 GLY B C 1
ATOM 2221 O O . GLY B 1 123 ? 18.203 6.121 6.344 1 95.62 123 GLY B O 1
ATOM 2222 N N . ALA B 1 124 ? 16.641 7.672 6.668 1 97.38 124 ALA B N 1
ATOM 2223 C CA . ALA B 1 124 ? 15.914 7.246 5.48 1 97.38 124 ALA B CA 1
ATOM 2224 C C . ALA B 1 124 ? 16.656 7.625 4.207 1 97.38 124 ALA B C 1
ATOM 2226 O O . ALA B 1 124 ? 17.234 8.711 4.117 1 97.38 124 ALA B O 1
ATOM 2227 N N . ASP B 1 125 ? 16.594 6.68 3.225 1 97.31 125 ASP B N 1
ATOM 2228 C CA . ASP B 1 125 ? 17.156 6.93 1.9 1 97.31 125 ASP B CA 1
ATOM 2229 C C . ASP B 1 125 ? 16.125 7.531 0.964 1 97.31 125 ASP B C 1
ATOM 2231 O O . ASP B 1 125 ? 16.469 8.227 0.005 1 97.31 125 ASP B O 1
ATOM 2235 N N . ALA B 1 126 ? 14.945 7.184 1.195 1 98.06 126 ALA B N 1
ATOM 2236 C CA . ALA B 1 126 ? 13.797 7.621 0.396 1 98.06 126 ALA B CA 1
ATOM 2237 C C . ALA B 1 126 ? 12.562 7.816 1.269 1 98.06 126 ALA B C 1
ATOM 2239 O O . ALA B 1 126 ? 12.492 7.293 2.383 1 98.06 126 ALA B O 1
ATOM 2240 N N . VAL B 1 127 ? 11.688 8.617 0.781 1 98.69 127 VAL B N 1
ATOM 2241 C CA . VAL B 1 127 ? 10.406 8.836 1.445 1 98.69 127 VAL B CA 1
ATOM 2242 C C . VAL B 1 127 ? 9.266 8.375 0.537 1 98.69 127 VAL B C 1
ATOM 2244 O O . VAL B 1 127 ? 9.234 8.719 -0.648 1 98.69 127 VAL B O 1
ATOM 2247 N N . GLY B 1 128 ? 8.438 7.543 1.1 1 98.44 128 GLY B N 1
ATOM 2248 C CA . GLY B 1 128 ? 7.23 7.105 0.409 1 98.44 128 GLY B CA 1
ATOM 2249 C C . GLY B 1 128 ? 5.957 7.641 1.036 1 98.44 128 GLY B C 1
ATOM 2250 O O . GLY B 1 128 ? 5.961 8.062 2.193 1 98.44 128 GLY B O 1
ATOM 2251 N N . LEU B 1 129 ? 4.938 7.609 0.332 1 98.69 129 LEU B N 1
ATOM 2252 C CA . LEU B 1 129 ? 3.588 7.949 0.775 1 98.69 129 LEU B CA 1
ATOM 2253 C C . LEU B 1 129 ? 2.543 7.383 -0.18 1 98.69 129 LEU B C 1
ATOM 2255 O O . LEU B 1 129 ? 2.889 6.828 -1.226 1 98.69 129 LEU B O 1
ATOM 2259 N N . GLN B 1 130 ? 1.281 7.5 0.23 1 98.44 130 GLN B N 1
ATOM 2260 C CA . GLN B 1 130 ? 0.188 7.008 -0.601 1 98.44 130 GLN B CA 1
ATOM 2261 C C . GLN B 1 130 ? -0.867 8.086 -0.82 1 98.44 130 GLN B C 1
ATOM 2263 O O . GLN B 1 130 ? -1.159 8.875 0.086 1 98.44 130 GLN B O 1
ATOM 2268 N N . ALA B 1 131 ? -1.457 8.109 -1.961 1 98.56 131 ALA B N 1
ATOM 2269 C CA . ALA B 1 131 ? -2.596 8.945 -2.32 1 98.56 131 ALA B CA 1
ATOM 2270 C C . ALA B 1 131 ? -3.668 8.141 -3.045 1 98.56 131 ALA B C 1
ATOM 2272 O O . ALA B 1 131 ? -3.361 7.148 -3.713 1 98.56 131 ALA B O 1
ATOM 2273 N N . MET B 1 132 ? -4.93 8.586 -2.863 1 98.56 132 MET B N 1
ATOM 2274 C CA . MET B 1 132 ? -5.973 7.996 -3.695 1 98.56 132 MET B CA 1
ATOM 2275 C C . MET B 1 132 ? -5.68 8.219 -5.176 1 98.56 132 MET B C 1
ATOM 2277 O O . MET B 1 132 ? -5.281 9.312 -5.574 1 98.56 132 MET B O 1
ATOM 2281 N N . ALA B 1 133 ? -5.887 7.18 -5.945 1 98.19 133 ALA B N 1
ATOM 2282 C CA . ALA B 1 133 ? -5.52 7.23 -7.359 1 98.19 133 ALA B CA 1
ATOM 2283 C C . ALA B 1 133 ? -6.285 8.336 -8.086 1 98.19 133 ALA B C 1
ATOM 2285 O O . ALA B 1 133 ? -5.758 8.961 -9.008 1 98.19 133 ALA B O 1
ATOM 2286 N N . ASP B 1 134 ? -7.461 8.641 -7.656 1 97.56 134 ASP B N 1
ATOM 2287 C CA . ASP B 1 134 ? -8.32 9.594 -8.359 1 97.56 134 ASP B CA 1
ATOM 2288 C C . ASP B 1 134 ? -8.18 10.992 -7.758 1 97.56 134 ASP B C 1
ATOM 2290 O O . ASP B 1 134 ? -8.867 11.93 -8.18 1 97.56 134 ASP B O 1
ATOM 2294 N N . ASN B 1 135 ? -7.344 11.141 -6.82 1 97.94 135 ASN B N 1
ATOM 2295 C CA . ASN B 1 135 ? -7.105 12.453 -6.219 1 97.94 135 ASN B CA 1
ATOM 2296 C C . ASN B 1 135 ? -6.008 13.211 -6.957 1 97.94 135 ASN B C 1
ATOM 2298 O O . ASN B 1 135 ? -4.875 13.297 -6.477 1 97.94 135 ASN B O 1
ATOM 2302 N N . GLU B 1 136 ? -6.398 13.828 -7.988 1 97.31 136 GLU B N 1
ATOM 2303 C CA . GLU B 1 136 ? -5.434 14.5 -8.859 1 97.31 136 GLU B CA 1
ATOM 2304 C C . GLU B 1 136 ? -4.738 15.641 -8.133 1 97.31 136 GLU B C 1
ATOM 2306 O O . GLU B 1 136 ? -3.557 15.906 -8.367 1 97.31 136 GLU B O 1
ATOM 2311 N N . ALA B 1 137 ? -5.453 16.359 -7.34 1 96.38 137 ALA B N 1
ATOM 2312 C CA . ALA B 1 137 ? -4.871 17.484 -6.613 1 96.38 137 ALA B CA 1
ATOM 2313 C C . ALA B 1 137 ? -3.719 17.016 -5.723 1 96.38 137 ALA B C 1
ATOM 2315 O O . ALA B 1 137 ? -2.639 17.609 -5.738 1 96.38 137 ALA B O 1
ATOM 2316 N N . ALA B 1 138 ? -3.943 15.945 -4.938 1 97.5 138 ALA B N 1
ATOM 2317 C CA . ALA B 1 138 ? -2.893 15.406 -4.078 1 97.5 138 ALA B CA 1
ATOM 2318 C C . ALA B 1 138 ? -1.722 14.883 -4.91 1 97.5 138 ALA B C 1
ATOM 2320 O O . ALA B 1 138 ? -0.562 15.172 -4.605 1 97.5 138 ALA B O 1
ATOM 2321 N N . ARG B 1 139 ? -2.008 14.133 -5.957 1 98.31 139 ARG B N 1
ATOM 2322 C CA . ARG B 1 139 ? -0.966 13.562 -6.801 1 98.31 139 ARG B CA 1
ATOM 2323 C C . ARG B 1 139 ? -0.126 14.656 -7.453 1 98.31 139 ARG B C 1
ATOM 2325 O O . ARG B 1 139 ? 1.099 14.539 -7.539 1 98.31 139 ARG B O 1
ATOM 2332 N N . SER B 1 140 ? -0.75 15.711 -7.922 1 97.88 140 SER B N 1
ATOM 2333 C CA . SER B 1 140 ? -0.038 16.844 -8.508 1 97.88 140 SER B CA 1
ATOM 2334 C C . SER B 1 140 ? 0.846 17.531 -7.477 1 97.88 140 SER B C 1
ATOM 2336 O O . SER B 1 140 ? 1.986 17.891 -7.773 1 97.88 140 SER B O 1
ATOM 2338 N N . PHE B 1 141 ? 0.285 17.703 -6.293 1 97.88 141 PHE B N 1
ATOM 2339 C CA . PHE B 1 141 ? 1.051 18.281 -5.199 1 97.88 141 PHE B CA 1
ATOM 2340 C C . PHE B 1 141 ? 2.348 17.516 -4.973 1 97.88 141 PHE B C 1
ATOM 2342 O O . PHE B 1 141 ? 3.428 18.109 -4.926 1 97.88 141 PHE B O 1
ATOM 2349 N N . TYR B 1 142 ? 2.252 16.203 -4.844 1 98.5 142 TYR B N 1
ATOM 2350 C CA . TYR B 1 142 ? 3.43 15.406 -4.535 1 98.5 142 TYR B CA 1
ATOM 2351 C C . TYR B 1 142 ? 4.371 15.336 -5.73 1 98.5 142 TYR B C 1
ATOM 2353 O O . TYR B 1 142 ? 5.594 15.32 -5.566 1 98.5 142 TYR B O 1
ATOM 2361 N N . ARG B 1 143 ? 3.775 15.266 -6.93 1 98.06 143 ARG B N 1
ATOM 2362 C CA . ARG B 1 143 ? 4.594 15.312 -8.141 1 98.06 143 ARG B CA 1
ATOM 2363 C C . ARG B 1 143 ? 5.441 16.578 -8.172 1 98.06 143 ARG B C 1
ATOM 2365 O O . ARG B 1 143 ? 6.633 16.531 -8.484 1 98.06 143 ARG B O 1
ATOM 2372 N N . ASP B 1 144 ? 4.844 17.688 -7.855 1 97.62 144 ASP B N 1
ATOM 2373 C CA . ASP B 1 144 ? 5.523 18.969 -7.844 1 97.62 144 ASP B CA 1
ATOM 2374 C C . ASP B 1 144 ? 6.617 19.016 -6.781 1 97.62 144 ASP B C 1
ATOM 2376 O O . ASP B 1 144 ? 7.48 19.891 -6.801 1 97.62 144 ASP B O 1
ATOM 2380 N N . HIS B 1 145 ? 6.602 18.094 -5.848 1 97.81 145 HIS B N 1
ATOM 2381 C CA . HIS B 1 145 ? 7.609 18.047 -4.793 1 97.81 145 HIS B CA 1
ATOM 2382 C C . HIS B 1 145 ? 8.602 16.906 -5.039 1 97.81 145 HIS B C 1
ATOM 2384 O O . HIS B 1 145 ? 9.32 16.5 -4.125 1 97.81 145 HIS B O 1
ATOM 2390 N N . GLY B 1 146 ? 8.539 16.328 -6.199 1 97.88 146 GLY B N 1
ATOM 2391 C CA . GLY B 1 146 ? 9.602 15.414 -6.621 1 97.88 146 GLY B CA 1
ATOM 2392 C C . GLY B 1 146 ? 9.25 13.953 -6.426 1 97.88 146 GLY B C 1
ATOM 2393 O O . GLY B 1 146 ? 10.086 13.078 -6.625 1 97.88 146 GLY B O 1
ATOM 2394 N N . TYR B 1 147 ? 8 13.672 -6.09 1 98.62 147 TYR B N 1
ATOM 2395 C CA . TYR B 1 147 ? 7.582 12.281 -5.926 1 98.62 147 TYR B CA 1
ATOM 2396 C C . TYR B 1 147 ? 7.137 11.688 -7.254 1 98.62 147 TYR B C 1
ATOM 2398 O O . TYR B 1 147 ? 6.5 12.359 -8.062 1 98.62 147 TYR B O 1
ATOM 2406 N N . THR B 1 148 ? 7.457 10.406 -7.434 1 98.31 148 THR B N 1
ATOM 2407 C CA . THR B 1 148 ? 7.059 9.672 -8.633 1 98.31 148 THR B CA 1
ATOM 2408 C C . THR B 1 148 ? 6.359 8.367 -8.258 1 98.31 148 THR B C 1
ATOM 2410 O O . THR B 1 148 ? 6.609 7.809 -7.188 1 98.31 148 THR B O 1
ATOM 2413 N N . PRO B 1 149 ? 5.473 7.895 -9.094 1 98.56 149 PRO B N 1
ATOM 2414 C CA . PRO B 1 149 ? 4.812 6.621 -8.797 1 98.56 149 PRO B CA 1
ATOM 2415 C C . PRO B 1 149 ? 5.797 5.469 -8.641 1 98.56 149 PRO B C 1
ATOM 2417 O O . PRO B 1 149 ? 6.727 5.332 -9.438 1 98.56 149 PRO B O 1
ATOM 2420 N N . HIS B 1 150 ? 5.629 4.738 -7.59 1 98.56 150 HIS B N 1
ATOM 2421 C CA . HIS B 1 150 ? 6.465 3.58 -7.297 1 98.56 150 HIS B CA 1
ATOM 2422 C C . HIS B 1 150 ? 5.672 2.281 -7.414 1 98.56 150 HIS B C 1
ATOM 2424 O O . HIS B 1 150 ? 6.121 1.33 -8.055 1 98.56 150 HIS B O 1
ATOM 2430 N N . ARG B 1 151 ? 4.52 2.23 -6.82 1 98.56 151 ARG B N 1
ATOM 2431 C CA . ARG B 1 151 ? 3.57 1.123 -6.891 1 98.56 151 ARG B CA 1
ATOM 2432 C C . ARG B 1 151 ? 2.146 1.634 -7.074 1 98.56 151 ARG B C 1
ATOM 2434 O O . ARG B 1 151 ? 1.848 2.785 -6.754 1 98.56 151 ARG B O 1
ATOM 2441 N N . VAL B 1 152 ? 1.32 0.829 -7.609 1 98.62 152 VAL B N 1
ATOM 2442 C CA . VAL B 1 152 ? -0.107 1.114 -7.711 1 98.62 152 VAL B CA 1
ATOM 2443 C C . VAL B 1 152 ? -0.907 -0.013 -7.062 1 98.62 152 VAL B C 1
ATOM 2445 O O . VAL B 1 152 ? -0.602 -1.192 -7.258 1 98.62 152 VAL B O 1
ATOM 2448 N N . GLU B 1 153 ? -1.793 0.379 -6.164 1 98.69 153 GLU B N 1
ATOM 2449 C CA . GLU B 1 153 ? -2.783 -0.555 -5.637 1 98.69 153 GLU B CA 1
ATOM 2450 C C . GLU B 1 153 ? -4.02 -0.611 -6.531 1 98.69 153 GLU B C 1
ATOM 2452 O O . GLU B 1 153 ? -4.633 0.418 -6.816 1 98.69 153 GLU B O 1
ATOM 2457 N N . LEU B 1 154 ? -4.375 -1.778 -7.023 1 98.81 154 LEU B N 1
ATOM 2458 C CA . LEU B 1 154 ? -5.539 -2.012 -7.867 1 98.81 154 LEU B CA 1
ATOM 2459 C C . LEU B 1 154 ? -6.641 -2.729 -7.09 1 98.81 154 LEU B C 1
ATOM 2461 O O . LEU B 1 154 ? -6.355 -3.453 -6.133 1 98.81 154 LEU B O 1
ATOM 2465 N N . GLU B 1 155 ? -7.855 -2.537 -7.488 1 98.56 155 GLU B N 1
ATOM 2466 C CA . GLU B 1 155 ? -8.977 -3.154 -6.789 1 98.56 155 GLU B CA 1
ATOM 2467 C C . GLU B 1 155 ? -10.094 -3.523 -7.758 1 98.56 155 GLU B C 1
ATOM 2469 O O . GLU B 1 155 ? -10.297 -2.848 -8.773 1 98.56 155 GLU B O 1
ATOM 2474 N N . LYS B 1 156 ? -10.758 -4.574 -7.496 1 98.38 156 LYS B N 1
ATOM 2475 C CA . LYS B 1 156 ? -11.922 -5.066 -8.227 1 98.38 156 LYS B CA 1
ATOM 2476 C C . LYS B 1 156 ? -13.031 -5.496 -7.27 1 98.38 156 LYS B C 1
ATOM 2478 O O . LYS B 1 156 ? -12.781 -6.246 -6.324 1 98.38 156 LYS B O 1
ATOM 2483 N N . ALA B 1 157 ? -14.219 -5.031 -7.434 1 97.12 157 ALA B N 1
ATOM 2484 C CA . ALA B 1 157 ? -15.367 -5.527 -6.684 1 97.12 157 ALA B CA 1
ATOM 2485 C C . ALA B 1 157 ? -15.727 -6.949 -7.102 1 97.12 157 ALA B C 1
ATOM 2487 O O . ALA B 1 157 ? -15.711 -7.273 -8.289 1 97.12 157 ALA B O 1
ATOM 2488 N N . ILE B 1 158 ? -15.961 -7.824 -6.172 1 93.38 158 ILE B N 1
ATOM 2489 C CA . ILE B 1 158 ? -16.281 -9.188 -6.57 1 93.38 158 ILE B CA 1
ATOM 2490 C C . ILE B 1 158 ? -17.672 -9.562 -6.039 1 93.38 158 ILE B C 1
ATOM 2492 O O . ILE B 1 158 ? -18.297 -10.508 -6.531 1 93.38 158 ILE B O 1
ATOM 2496 N N . ARG B 1 159 ? -17.953 -9.203 -4.82 1 80.88 159 ARG B N 1
ATOM 2497 C CA . ARG B 1 159 ? -19.312 -9.469 -4.328 1 80.88 159 ARG B CA 1
ATOM 2498 C C . ARG B 1 159 ? -20.234 -8.281 -4.59 1 80.88 159 ARG B C 1
ATOM 2500 O O . ARG B 1 159 ? -19.906 -7.145 -4.242 1 80.88 159 ARG B O 1
ATOM 2507 N N . THR B 1 160 ? -20.953 -8.367 -5.785 1 60.97 160 THR B N 1
ATOM 2508 C CA . THR B 1 160 ? -21.953 -7.324 -5.992 1 60.97 160 THR B CA 1
ATOM 2509 C C . THR B 1 160 ? -23.25 -7.672 -5.27 1 60.97 160 THR B C 1
ATOM 2511 O O . THR B 1 160 ? -23.562 -8.852 -5.082 1 60.97 160 THR B O 1
ATOM 2514 N N . ASP B 1 161 ? -23.672 -6.75 -4.445 1 51.97 161 ASP B N 1
ATOM 2515 C CA . ASP B 1 161 ? -24.984 -6.879 -3.828 1 51.97 161 ASP B CA 1
ATOM 2516 C C . ASP B 1 161 ? -25.984 -7.496 -4.801 1 51.97 161 ASP B C 1
ATOM 2518 O O . ASP B 1 161 ? -26.234 -6.949 -5.875 1 51.97 161 ASP B O 1
ATOM 2522 N N . THR B 1 162 ? -26.078 -8.766 -5.008 1 45.91 162 THR B N 1
ATOM 2523 C CA . THR B 1 162 ? -27.328 -9.289 -5.52 1 45.91 162 THR B CA 1
ATOM 2524 C C . THR B 1 162 ? -28.484 -8.359 -5.18 1 45.91 162 THR B C 1
ATOM 2526 O O . THR B 1 162 ? -28.672 -7.988 -4.02 1 45.91 162 THR B O 1
ATOM 2529 N N . LEU B 1 163 ? -29.062 -7.527 -6.113 1 41.41 163 LEU B N 1
ATOM 2530 C CA . LEU B 1 163 ? -30.359 -6.883 -5.996 1 41.41 163 LEU B CA 1
ATOM 2531 C C . LEU B 1 163 ? -31.297 -7.691 -5.09 1 41.41 163 LEU B C 1
ATOM 2533 O O . LEU B 1 163 ? -31.531 -8.875 -5.336 1 41.41 163 LEU B O 1
ATOM 2537 N N . LYS B 1 164 ? -31.453 -7.305 -3.832 1 39.28 164 LYS B N 1
ATOM 2538 C CA . LYS B 1 164 ? -32.656 -7.668 -3.09 1 39.28 164 LYS B CA 1
ATOM 2539 C C . LYS B 1 164 ? -33.906 -7.633 -3.988 1 39.28 164 LYS B C 1
ATOM 2541 O O . LYS B 1 164 ? -34.406 -6.555 -4.301 1 39.28 164 LYS B O 1
ATOM 2546 N N . THR B 1 165 ? -34.031 -8.32 -5.043 1 37.66 165 THR B N 1
ATOM 2547 C CA . THR B 1 165 ? -35.375 -8.461 -5.605 1 37.66 165 THR B CA 1
ATOM 2548 C C . THR B 1 165 ? -36.406 -8.648 -4.5 1 37.66 165 THR B C 1
ATOM 2550 O O . THR B 1 165 ? -36.469 -9.695 -3.854 1 37.66 165 THR B O 1
ATOM 2553 N N . ASP B 1 166 ? -36.5 -7.723 -3.57 1 35.69 166 ASP B N 1
ATOM 2554 C CA . ASP B 1 166 ? -37.781 -7.684 -2.906 1 35.69 166 ASP B CA 1
ATOM 2555 C C . ASP B 1 166 ? -38.938 -7.832 -3.916 1 35.69 166 ASP B C 1
ATOM 2557 O O . ASP B 1 166 ? -39.219 -6.91 -4.68 1 35.69 166 ASP B O 1
ATOM 2561 N N . ASP B 1 167 ? -39.062 -8.945 -4.488 1 34.56 167 ASP B N 1
ATOM 2562 C CA . ASP B 1 167 ? -40.406 -9.336 -4.906 1 34.56 167 ASP B CA 1
ATOM 2563 C C . ASP B 1 167 ? -41.406 -9.188 -3.764 1 34.56 167 ASP B C 1
ATOM 2565 O O . ASP B 1 167 ? -42.469 -9.82 -3.775 1 34.56 167 ASP B O 1
ATOM 2569 N N . GLY B 1 168 ? -41.281 -8.172 -2.777 1 27.11 168 GLY B N 1
ATOM 2570 C CA . GLY B 1 168 ? -42.625 -7.797 -2.395 1 27.11 168 GLY B CA 1
ATOM 2571 C C . GLY B 1 168 ? -43.344 -6.93 -3.426 1 27.11 168 GLY B C 1
ATOM 2572 O O . GLY B 1 168 ? -42.688 -6.363 -4.309 1 27.11 168 GLY B O 1
#

Solvent-accessible surface area (backbone atoms only — not comparable to full-atom values): 17834 Å² total; per-residue (Å²): 123,67,47,57,51,44,91,71,43,46,78,42,74,36,47,67,85,44,17,62,60,49,25,53,51,45,32,53,50,42,49,57,39,38,79,42,69,47,49,60,36,33,77,82,29,32,69,61,41,26,54,50,40,35,51,27,22,75,68,67,31,23,37,28,34,31,41,94,88,37,80,50,29,38,32,34,44,49,70,64,82,68,97,59,53,53,79,62,44,40,14,35,46,77,45,76,48,55,44,78,91,57,57,94,56,36,47,64,44,16,49,51,42,50,52,50,51,53,35,44,75,72,60,21,32,27,40,32,36,72,46,47,52,71,35,58,70,61,52,50,53,41,41,68,71,62,33,41,78,45,30,31,32,32,35,27,77,69,51,70,82,70,78,78,73,68,82,114,123,67,49,59,51,44,92,71,42,46,78,43,74,35,47,68,86,44,16,64,62,48,24,54,52,44,30,52,50,41,50,57,40,38,79,40,68,48,50,59,37,32,79,83,30,34,69,61,42,26,54,50,40,36,51,28,21,76,66,67,31,24,37,28,32,31,42,93,89,37,79,49,28,40,32,33,42,49,71,64,84,67,97,59,54,53,80,61,44,40,15,34,46,78,44,75,49,56,44,78,92,57,56,94,56,36,48,65,44,16,48,51,42,51,51,50,51,52,33,45,75,72,61,20,30,27,40,32,35,72,44,46,52,71,34,57,69,62,52,49,53,41,40,67,71,60,31,40,76,44,30,31,32,31,35,28,79,70,50,68,82,70,75,76,72,65,81,114

Nearest PDB structures (foldseek):
  1z4e-assembly1_B  TM=8.005E-01  e=3.753E-09  Halalkalibacterium halodurans C-125
  6tdf-assembly1_A  TM=7.446E-01  e=7.046E-08  Aspergillus fumigatus Af293
  3cxp-assembly1_A-2  TM=6.502E-01  e=1.514E-07  Homo sapiens
  2dxq-assembly1_B  TM=7.651E-01  e=3.910E-06  Agrobacterium fabrum str. C58
  1i21-assembly1_B  TM=6.926E-01  e=2.843E-06  Saccharomyces cerevisiae

Sequence (336 aa):
MSGEPPVDVDIEPADADDADRIADMWVDLATDQRRHGSHLRPEENRSRIHESMLQHAVADTALVARRAGAVVGFVTYGVETDAYEQDVTRGIVYNLYVTPDHRGEGIGSALLAAAEAELDADGADAVGLQAMADNEAARSFYRDHGYTPHRVELEKAIRTDTLKTDDGMSGEPPVDVDIEPADADDADRIADMWVDLATDQRRHGSHLRPEENRSRIHESMLQHAVADTALVARRAGAVVGFVTYGVETDAYEQDVTRGIVYNLYVTPDHRGEGIGSALLAAAEAELDADGADAVGLQAMADNEAARSFYRDHGYTPHRVELEKAIRTDTLKTDDG

Secondary structure (DSSP, 8-state):
---PPPTTEEEEE--GGGHHHHHHHHHHHHHHHHTTT--B-TGGGHHHHHHHHHHHHHTT-EEEEEETTEEEEEEEEEE---SS-BSSPEEEEEEEEE-GGGTTSSHHHHHHHHHHHHHHHTT-SEEEEEEETT-HHHHHHHHTTT-EEEEEEEEEE-----------/---PPPTTEEEEE--GGGHHHHHHHHHHHHHHHHTTT--B-TGGGHHHHHHHHHHHHHTT-EEEEEETTEEEEEEEEEE---SS-BSSPEEEEEEEEE-GGGTTSSHHHHHHHHHHHHHHHTT-SEEEEEEETT-HHHHHHHHHTT-EEEEEEEEEE-----------

Radius of gyration: 22.31 Å; Cα contacts (8 Å, |Δi|>4): 656; chains: 2; bounding box: 85×67×46 Å

InterPro domains:
  IPR000182 GNAT domain [PF00583] (41-147)
  IPR000182 GNAT domain [PS51186] (9-168)
  IPR016181 Acyl-CoA N-acyltransferase [SSF55729] (8-152)
  IPR050832 Bacterial Acetyltransferase [PTHR43877] (8-156)

Organism: Natronomonas pharaonis (strain ATCC 35678 / DSM 2160 / CIP 103997 / JCM 8858 / NBRC 14720 / NCIMB 2260 / Gabara) (NCBI:txid348780)

Foldseek 3Di:
DDLDAPPQKDKDQDALVCLLVVLVQQLVVQVVQVVLPDPDDSVVCSVVSSVVSNVQSVVRQKIFIDGPRDTFWMWGKDWDDDPDDDPFTEIETEDTGGHPVCPPRCVSSNRVVVNVVVVVVVPGPYYDYDDRPRCVVVVVVVVVVPDDDDDDDDDDDDDDPDPPPPPD/DDLDAPPQKDKDQDALVCLLVVLVQQLVVQVVQVVLPDPDDSVVCSVVSSVVVNVQSVVRQKIFIDGPRDTFWMWGKDWDDDPDDDPFTEIETEDTGGHPVCPPRCVSSNRVVVNVVVVVVVPGPYYDYDGRPRCVVVVVVVVVVPDDDDDDDDDDDDDDPPPPPPPD

pLDDT: mean 93.77, std 13.42, range [25.98, 98.94]